Protein AF-F3G4H5-F1 (afdb_monomer)

pLDDT: mean 75.39, std 12.54, range [40.41, 91.88]

Radius of gyration: 31.58 Å; Cα contacts (8 Å, |Δi|>4): 95; chains: 1; bounding box: 86×54×67 Å

Solvent-accessible surface area (backbone atoms only — not comparable to full-atom values): 11291 Å² total; per-residue (Å²): 134,86,56,56,67,57,58,50,51,53,54,53,53,49,48,71,73,72,54,94,77,64,95,62,77,64,58,61,60,52,51,48,50,52,48,50,58,50,48,58,55,51,50,52,53,51,52,50,53,51,50,44,54,50,47,57,57,30,48,70,57,46,53,62,52,53,49,54,39,44,74,73,67,46,53,68,69,58,40,49,53,49,40,30,67,73,27,38,88,78,24,54,67,57,14,52,55,46,44,55,42,49,58,45,32,75,73,74,44,61,62,54,59,45,42,48,54,50,24,65,72,58,72,40,70,72,51,38,55,50,36,53,52,51,32,52,52,63,77,51,62,90,60,47,66,62,56,50,50,54,49,49,51,52,50,54,49,50,49,51,51,51,48,49,52,50,51,49,54,51,50,53,51,52,53,51,54,49,48,68,56,48,53,57,52,49,48,50,65,65,45,46,61,56,52,58,49,52,54,52,66,72,74,106

Mean predicted aligned error: 17.37 Å

Organism: NCBI:txid629263

Nearest PDB structures (foldseek):
  4tx5-assembly1_A  TM=2.492E-01  e=2.178E+00  Homo sapiens
  1few-assembly1_A  TM=2.555E-01  e=5.599E+00  Homo sapiens

Sequence (204 aa):
AGDPVGLMVIVILGQLLFFKGIQQPLIAPIFALGAGYLLPKRILATVARRRQKQVVVEISTFIPLLRILFESGMAVEQALRVLSNEGKDLLPVLSEEIRVVLMRVDSGLELGEELRKTAALLDVDELSDTCVILNQLIHQGGGALKSLLTLKQLIDDRRLTRLQEYISKLSAKMSVVMMVFLFPALLIVLAGPGFMAISRALGS

Foldseek 3Di:
DPPLVVQLVVQVVCCVPPPPDDPCPPPSSVVSVVCSVVVVVVVVVVVLVVLLVLQVVLLVVLVVQLVVCVVVVDQLLVSLVCCLVVVCVSRVSSSVLSVVLNVVVVVVDDSLVSQCVSCVVSVHPSSNVVSVVSSVSNVPPPVVVVVVVVVVVVVVVVVVVVVVVVVVVVVVVVVVVCCVVVVVVVCCVVCVVVVVVVVVVVVD

Secondary structure (DSSP, 8-state):
---HHHHHHHHHHHHHHH-TT-S-TTHHHHHHHHHHHHHHHHHHHHHHHHHHHHHHHHHHHHHHHHHHHHHTT--HHHHHHHHHHHGGGT-HHHHHHHHHHHHHHHTT--HHHHHHHHHHHHT-HHHHHHHHHHHHHHHHTTTHHHHHHHHHHHHHHHHHHHHHHHHHHHHHHHHHHHHHHHHHHHHHHHHHHHHHHHHHHH--

Structure (mmCIF, N/CA/C/O backbone):
data_AF-F3G4H5-F1
#
_entry.id   AF-F3G4H5-F1
#
loop_
_atom_site.group_PDB
_atom_site.id
_atom_site.type_symbol
_atom_site.label_atom_id
_atom_site.label_alt_id
_atom_site.label_comp_id
_atom_site.label_asym_id
_atom_site.label_entity_id
_atom_site.label_seq_id
_atom_site.pdbx_PDB_ins_code
_atom_site.Cartn_x
_atom_site.Cartn_y
_atom_site.Cartn_z
_atom_site.occupancy
_atom_site.B_iso_or_equiv
_atom_site.auth_seq_id
_atom_site.auth_comp_id
_atom_site.auth_asym_id
_atom_site.auth_atom_id
_atom_site.pdbx_PDB_model_num
ATOM 1 N N . ALA A 1 1 ? -18.648 -17.018 -19.497 1.00 40.41 1 ALA A N 1
ATOM 2 C CA . ALA A 1 1 ? -17.968 -18.320 -19.408 1.00 40.41 1 ALA A CA 1
ATOM 3 C C . ALA A 1 1 ? -17.852 -18.857 -20.825 1.00 40.41 1 ALA A C 1
ATOM 5 O O . ALA A 1 1 ? -18.855 -19.226 -21.414 1.00 40.41 1 ALA A O 1
ATOM 6 N N . GLY A 1 2 ? -16.681 -18.700 -21.445 1.00 47.88 2 GLY A N 1
ATOM 7 C CA .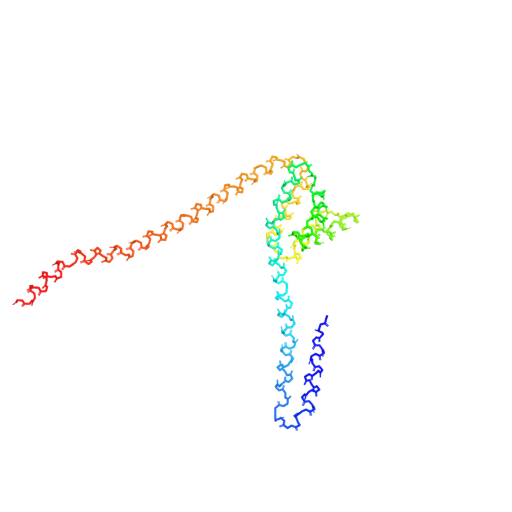 GLY A 1 2 ? -16.401 -19.298 -22.748 1.00 47.88 2 GLY A CA 1
ATOM 8 C C . GLY A 1 2 ? -15.832 -20.675 -22.477 1.00 47.88 2 GLY A C 1
ATOM 9 O O . GLY A 1 2 ? -14.635 -20.788 -22.219 1.00 47.88 2 GLY A O 1
ATOM 10 N N . ASP A 1 3 ? -16.702 -21.676 -22.412 1.00 52.22 3 ASP A N 1
ATOM 11 C CA . ASP A 1 3 ? -16.300 -23.014 -22.006 1.00 52.22 3 ASP A CA 1
ATOM 12 C C . ASP A 1 3 ? -15.325 -23.587 -23.047 1.00 52.22 3 ASP A C 1
ATOM 14 O O . ASP A 1 3 ? -15.665 -23.661 -24.233 1.00 52.22 3 ASP A O 1
ATOM 18 N N . PRO A 1 4 ? -14.110 -24.008 -22.646 1.00 55.84 4 PRO A N 1
ATOM 19 C CA . PRO A 1 4 ? -13.111 -24.575 -23.559 1.00 55.84 4 PRO A CA 1
ATOM 20 C C . PRO A 1 4 ? -13.626 -25.833 -24.280 1.00 55.84 4 PRO A C 1
ATOM 22 O O . PRO A 1 4 ? -13.157 -26.176 -25.365 1.00 55.84 4 PRO A O 1
ATOM 25 N N . VAL A 1 5 ? -14.662 -26.461 -23.720 1.00 57.88 5 VAL A N 1
ATOM 26 C CA . VAL A 1 5 ? -15.409 -27.576 -24.308 1.00 57.88 5 VAL A CA 1
ATOM 27 C C . VAL A 1 5 ? -16.157 -27.157 -25.585 1.00 57.88 5 VAL A C 1
ATOM 29 O O . VAL A 1 5 ? -16.225 -27.929 -26.537 1.00 57.88 5 VAL A O 1
ATOM 32 N N . GLY A 1 6 ? -16.661 -25.921 -25.671 1.00 58.69 6 GLY A N 1
ATOM 33 C CA . GLY A 1 6 ? -17.386 -25.430 -26.850 1.00 58.69 6 GLY A CA 1
ATOM 34 C C . GLY A 1 6 ? -16.481 -25.234 -28.070 1.00 58.69 6 GLY A C 1
ATOM 35 O O . GLY A 1 6 ? -16.837 -25.619 -29.183 1.00 58.69 6 GLY A O 1
ATOM 36 N N . LEU A 1 7 ? -15.268 -24.714 -27.856 1.00 60.88 7 LEU A N 1
ATOM 37 C CA . LEU A 1 7 ? -14.258 -24.594 -28.915 1.00 60.88 7 LEU A CA 1
ATOM 38 C C . LEU A 1 7 ? -13.764 -25.970 -29.386 1.00 60.88 7 LEU A C 1
ATOM 40 O O . LEU A 1 7 ? -13.551 -26.160 -30.582 1.00 60.88 7 LEU A O 1
ATOM 44 N N . MET A 1 8 ? -13.654 -26.943 -28.473 1.00 57.09 8 MET A N 1
ATOM 45 C CA . MET A 1 8 ? -13.354 -28.342 -28.804 1.00 57.09 8 MET A CA 1
ATOM 46 C C . MET A 1 8 ? -14.382 -28.937 -29.764 1.00 57.09 8 MET A C 1
ATOM 48 O O . MET A 1 8 ? -14.002 -29.512 -30.783 1.00 57.09 8 MET A O 1
ATOM 52 N N . VAL A 1 9 ? -15.674 -28.771 -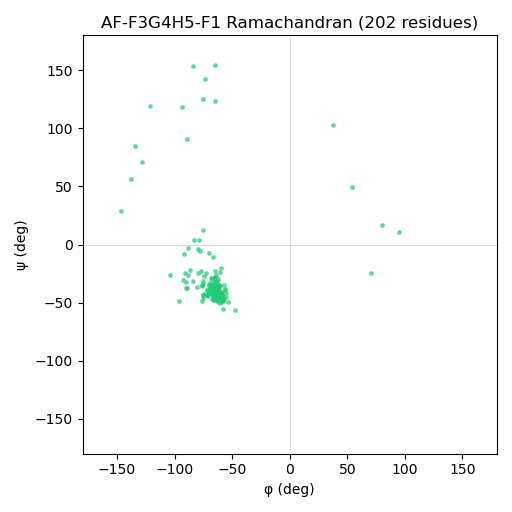29.470 1.00 61.12 9 VAL A N 1
ATOM 53 C CA . VAL A 1 9 ? -16.742 -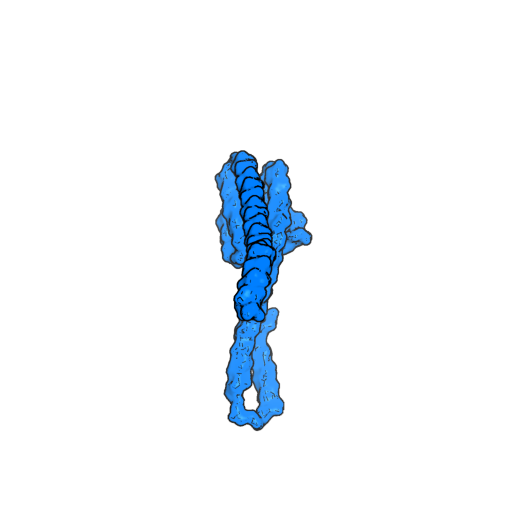29.330 -30.308 1.00 61.12 9 VAL A CA 1
ATOM 54 C C . VAL A 1 9 ? -16.728 -28.688 -31.693 1.00 61.12 9 VAL A C 1
ATOM 56 O O . VAL A 1 9 ? -16.797 -29.412 -32.677 1.00 61.12 9 VAL A O 1
ATOM 59 N N . ILE A 1 10 ? -16.544 -27.369 -31.800 1.00 65.62 10 ILE A N 1
ATOM 60 C CA . ILE A 1 10 ? -16.550 -26.656 -33.091 1.00 65.62 10 ILE A CA 1
ATOM 61 C C . ILE A 1 10 ? -15.361 -27.054 -33.979 1.00 65.62 10 ILE A C 1
ATOM 63 O O . ILE A 1 10 ? -15.539 -27.253 -35.181 1.00 65.62 10 ILE A O 1
ATOM 67 N N . VAL A 1 11 ? -14.160 -27.216 -33.412 1.00 63.97 11 VAL A N 1
ATOM 68 C CA . VAL A 1 11 ? -12.967 -27.622 -34.178 1.00 63.97 11 VAL A CA 1
ATOM 69 C C . VAL A 1 11 ? -13.073 -29.079 -34.635 1.00 63.97 11 VAL A C 1
ATOM 71 O O . VAL A 1 11 ? -12.768 -29.377 -35.788 1.00 63.97 11 VAL A O 1
ATOM 74 N N . ILE A 1 12 ? -13.568 -29.975 -33.775 1.00 63.94 12 ILE A N 1
ATOM 75 C CA . ILE A 1 12 ? -13.771 -31.392 -34.112 1.00 63.94 12 ILE A CA 1
ATOM 76 C C . ILE A 1 12 ? -14.869 -31.545 -35.176 1.00 63.94 12 ILE A C 1
ATOM 78 O O . ILE A 1 12 ? -14.665 -32.269 -36.152 1.00 63.94 12 ILE A O 1
ATOM 82 N N . LEU A 1 13 ? -15.996 -30.830 -35.043 1.00 61.47 13 LEU A N 1
ATOM 83 C CA . LEU A 1 13 ? -17.089 -30.849 -36.025 1.00 61.47 13 LEU A CA 1
ATOM 84 C C . LEU A 1 13 ? -16.641 -30.260 -37.370 1.00 61.47 13 LEU A C 1
ATOM 86 O O . LEU A 1 13 ? -16.960 -30.809 -38.422 1.00 61.47 13 LEU A O 1
ATOM 90 N N . GLY A 1 14 ? -15.863 -29.172 -37.339 1.00 62.81 14 GLY A N 1
ATOM 91 C CA . GLY A 1 14 ? -15.296 -28.545 -38.531 1.00 62.81 14 GLY A CA 1
ATOM 92 C C . GLY A 1 14 ? -14.319 -29.462 -39.266 1.00 62.81 14 GLY A C 1
ATOM 93 O O . GLY A 1 14 ? -14.384 -29.580 -40.487 1.00 62.81 14 GLY A O 1
ATOM 94 N N . GLN A 1 15 ? -13.462 -30.183 -38.539 1.00 58.34 15 GLN A N 1
ATOM 95 C CA . GLN A 1 15 ? -12.493 -31.103 -39.137 1.00 58.34 15 GLN A CA 1
ATOM 96 C C . GLN A 1 15 ? -13.166 -32.350 -39.746 1.00 58.34 15 GLN A C 1
ATOM 98 O O . GLN A 1 15 ? -12.744 -32.811 -40.807 1.00 58.34 15 GLN A O 1
ATOM 103 N N . LEU A 1 16 ? -14.248 -32.844 -39.129 1.00 59.19 16 LEU A N 1
ATOM 104 C CA . LEU A 1 16 ? -15.073 -33.951 -39.639 1.00 59.19 16 LEU A CA 1
ATOM 105 C C . LEU A 1 16 ? -15.896 -33.576 -40.883 1.00 59.19 16 LEU A C 1
ATOM 107 O O . LEU A 1 16 ? -16.099 -34.429 -41.747 1.00 59.19 16 LEU A O 1
ATOM 111 N N . LEU A 1 17 ? -16.357 -32.323 -40.983 1.00 60.47 17 LEU A N 1
ATOM 112 C CA . LEU A 1 17 ? -17.179 -31.848 -42.103 1.00 60.47 17 LEU A CA 1
ATOM 113 C C . LEU A 1 17 ? -16.358 -31.401 -43.324 1.00 60.47 17 LEU A C 1
ATOM 115 O O . LEU A 1 17 ? -16.841 -31.554 -44.443 1.00 60.47 17 LEU A O 1
ATOM 119 N N . PHE A 1 18 ? -15.140 -30.869 -43.142 1.00 56.19 18 PHE A N 1
ATOM 120 C CA . PHE A 1 18 ? -14.393 -30.223 -44.235 1.00 56.19 18 PHE A CA 1
ATOM 121 C C . PHE A 1 18 ? -13.238 -31.042 -44.843 1.00 56.19 18 PHE A C 1
ATOM 123 O O . PHE A 1 18 ? -12.913 -30.821 -46.007 1.00 56.19 18 PHE A O 1
ATOM 130 N N . PHE A 1 19 ? -12.608 -31.985 -44.126 1.00 54.41 19 PHE A N 1
ATOM 131 C CA . PHE A 1 19 ? -11.394 -32.660 -44.621 1.00 54.41 19 PHE A CA 1
ATOM 132 C C . PHE A 1 19 ? -11.420 -34.185 -44.433 1.00 54.41 19 PHE A C 1
ATOM 134 O O . PHE A 1 19 ? -10.826 -34.744 -43.514 1.00 54.41 19 PHE A O 1
ATOM 141 N N . LYS A 1 20 ? -12.035 -34.889 -45.388 1.00 53.09 20 LYS A N 1
ATOM 142 C CA . LYS A 1 20 ? -12.117 -36.363 -45.439 1.00 53.09 20 LYS A CA 1
ATOM 143 C C . LYS A 1 20 ? -10.809 -37.065 -45.886 1.00 53.09 20 LYS A C 1
ATOM 145 O O . LYS A 1 20 ? -10.844 -38.247 -46.205 1.00 53.09 20 LYS A O 1
ATOM 150 N N . GLY A 1 21 ? -9.670 -36.357 -45.945 1.00 52.56 21 GLY A N 1
ATOM 151 C CA . GLY A 1 21 ? -8.454 -36.811 -46.649 1.00 52.56 21 GLY A CA 1
ATOM 152 C C . GLY A 1 21 ? -7.100 -36.408 -46.045 1.00 52.56 21 GLY A C 1
ATOM 153 O O . GLY A 1 21 ? -6.135 -36.255 -46.786 1.00 52.56 21 GLY A O 1
ATOM 154 N N . ILE A 1 22 ? -6.994 -36.210 -44.727 1.00 53.59 22 ILE A N 1
ATOM 155 C CA . ILE A 1 22 ? -5.718 -35.856 -44.074 1.00 53.59 22 ILE A CA 1
ATOM 156 C C . ILE A 1 22 ? -5.011 -37.127 -43.573 1.00 53.59 22 ILE A C 1
ATOM 158 O O . ILE A 1 22 ? -5.529 -37.823 -42.705 1.00 53.59 22 ILE A O 1
ATOM 162 N N . GLN A 1 23 ? -3.806 -37.404 -44.086 1.00 53.81 23 GLN A N 1
ATOM 163 C CA . GLN A 1 23 ? -2.999 -38.598 -43.765 1.00 53.81 23 GLN A CA 1
ATOM 164 C C . GLN A 1 23 ? -2.408 -38.614 -42.336 1.00 53.81 23 GLN A C 1
ATOM 166 O O . GLN A 1 23 ? -1.857 -39.622 -41.906 1.00 53.81 23 GLN A O 1
ATOM 171 N N . GLN A 1 24 ? -2.542 -37.524 -41.572 1.00 55.75 24 GLN A N 1
ATOM 172 C CA . GLN A 1 24 ? -2.128 -37.437 -40.163 1.00 55.75 24 GLN A CA 1
ATOM 173 C C . GLN A 1 24 ? -3.275 -36.903 -39.283 1.00 55.75 24 GLN A C 1
ATOM 175 O O . GLN A 1 24 ? -3.216 -35.772 -38.794 1.00 55.75 24 GLN A O 1
ATOM 180 N N . PRO A 1 25 ? -4.336 -37.702 -39.060 1.00 58.91 25 PRO A N 1
ATOM 181 C CA . PRO A 1 25 ? -5.537 -37.273 -38.339 1.00 58.91 25 PRO A CA 1
ATOM 182 C C . PRO A 1 25 ? -5.296 -36.973 -36.848 1.00 58.91 25 PRO A C 1
ATOM 184 O O . PRO A 1 25 ? -6.169 -36.403 -36.200 1.00 58.91 25 PRO A O 1
ATOM 187 N N . LEU A 1 26 ? -4.122 -37.320 -36.301 1.00 57.91 26 LEU A N 1
ATOM 188 C CA . LEU A 1 26 ? -3.799 -37.156 -34.879 1.00 57.91 26 LEU A CA 1
ATOM 189 C C . LEU A 1 26 ? -3.188 -35.795 -34.495 1.00 57.91 26 LEU A C 1
ATOM 191 O O . LEU A 1 26 ? -3.337 -35.379 -33.350 1.00 57.91 26 LEU A O 1
ATOM 195 N N . ILE A 1 27 ? -2.504 -35.082 -35.397 1.00 57.47 27 ILE A N 1
ATOM 196 C CA . ILE A 1 27 ? -1.724 -33.885 -35.008 1.00 57.47 27 ILE A CA 1
ATOM 197 C C . ILE A 1 27 ? -2.630 -32.679 -34.725 1.00 57.47 27 ILE A C 1
ATOM 199 O O . ILE A 1 27 ? -2.448 -31.988 -33.724 1.00 57.47 27 ILE A O 1
ATOM 203 N N . ALA A 1 28 ? -3.640 -32.453 -35.565 1.00 60.34 28 ALA A N 1
ATOM 204 C CA . ALA A 1 28 ? -4.600 -31.361 -35.401 1.00 60.34 28 ALA A CA 1
ATOM 205 C C . ALA A 1 28 ? -5.394 -31.409 -34.071 1.00 60.34 28 ALA A C 1
ATOM 207 O O . ALA A 1 28 ? -5.427 -30.385 -33.384 1.00 60.34 28 ALA A O 1
ATOM 208 N N . PRO A 1 29 ? -5.966 -32.552 -33.628 1.00 60.38 29 PRO A N 1
ATOM 209 C CA . PRO A 1 29 ? -6.679 -32.612 -32.350 1.00 60.38 29 PRO A CA 1
ATOM 210 C C . PRO A 1 29 ? -5.756 -32.467 -31.131 1.00 60.38 29 PRO A C 1
ATOM 212 O O . PRO A 1 29 ? -6.163 -31.867 -30.140 1.00 60.38 29 PRO A O 1
ATOM 215 N N . ILE A 1 30 ? -4.502 -32.935 -31.195 1.00 61.91 30 ILE A N 1
ATOM 216 C CA . ILE A 1 30 ? -3.516 -32.756 -30.111 1.00 61.91 30 ILE A CA 1
ATOM 217 C C . ILE A 1 30 ? -3.105 -31.283 -29.981 1.00 61.91 30 ILE A C 1
ATOM 219 O O . ILE A 1 30 ? -3.019 -30.755 -28.871 1.00 61.91 30 ILE A O 1
ATOM 223 N N . PHE A 1 31 ? -2.899 -30.591 -31.103 1.00 58.50 31 PHE A N 1
ATOM 224 C CA . PHE A 1 31 ? -2.580 -29.163 -31.095 1.00 58.50 31 PHE A CA 1
ATOM 225 C C . PHE A 1 31 ? -3.774 -28.320 -30.622 1.00 58.50 31 PHE A C 1
ATOM 227 O O . PHE A 1 31 ? -3.596 -27.381 -29.846 1.00 58.50 31 PHE A O 1
ATOM 234 N N . ALA A 1 32 ? -4.997 -28.696 -31.009 1.00 61.38 32 ALA A N 1
ATOM 235 C CA . ALA A 1 32 ? -6.230 -28.079 -30.523 1.00 61.38 32 ALA A CA 1
ATOM 236 C C . ALA A 1 32 ? -6.467 -28.325 -29.020 1.00 61.38 32 ALA A C 1
ATOM 238 O O . ALA A 1 32 ? -6.901 -27.411 -28.325 1.00 61.38 32 ALA A O 1
ATOM 239 N N . LEU A 1 33 ? -6.126 -29.508 -28.495 1.00 59.59 33 LEU A N 1
ATOM 240 C CA . LEU A 1 33 ? -6.133 -29.828 -27.058 1.00 59.59 33 LEU A CA 1
ATOM 241 C C . LEU A 1 33 ? -5.132 -28.968 -26.277 1.00 59.59 33 LEU A C 1
ATOM 243 O O . LEU A 1 33 ? -5.482 -28.358 -25.265 1.00 59.59 33 LEU A O 1
ATOM 247 N N . GLY A 1 34 ? -3.891 -28.887 -26.767 1.00 61.97 34 GLY A N 1
ATOM 248 C CA . GLY A 1 34 ? -2.843 -28.069 -26.162 1.00 61.97 34 GLY A CA 1
ATOM 249 C C . GLY A 1 34 ? -3.224 -26.591 -26.154 1.00 61.97 34 GLY A C 1
ATOM 250 O O . GLY A 1 34 ? -3.206 -25.952 -25.101 1.00 61.97 34 GLY A O 1
ATOM 251 N N . ALA A 1 35 ? -3.646 -26.059 -27.303 1.00 58.62 35 ALA A N 1
ATOM 252 C CA . ALA A 1 35 ? -4.088 -24.676 -27.425 1.00 58.62 35 ALA A CA 1
ATOM 253 C C . ALA A 1 35 ? -5.341 -24.408 -26.580 1.00 58.62 35 ALA A C 1
ATOM 255 O O . ALA A 1 35 ? -5.345 -23.448 -25.821 1.00 58.62 35 ALA A O 1
ATOM 256 N N . GLY A 1 36 ? -6.358 -25.272 -26.625 1.00 62.28 36 GLY A N 1
ATOM 257 C CA . GLY A 1 36 ? -7.619 -25.122 -25.893 1.00 62.28 36 GLY A CA 1
ATOM 258 C C . GLY A 1 36 ? -7.481 -25.155 -24.370 1.00 62.28 36 GLY A C 1
ATOM 259 O O . GLY A 1 36 ? -8.280 -24.526 -23.683 1.00 62.28 36 GLY A O 1
ATOM 260 N N . TYR A 1 37 ? -6.450 -25.813 -23.830 1.00 62.44 37 TYR A N 1
ATOM 261 C CA . TYR A 1 37 ? -6.152 -25.809 -22.392 1.00 62.44 37 TYR A CA 1
ATOM 262 C C . TYR A 1 37 ? -5.202 -24.669 -21.979 1.00 62.44 37 TYR A C 1
ATOM 264 O O . TYR A 1 37 ? -5.376 -24.043 -20.929 1.00 62.44 37 TYR A O 1
ATOM 272 N N . LEU A 1 38 ? -4.206 -24.343 -22.812 1.00 61.72 38 LEU A N 1
ATOM 273 C CA . LEU A 1 38 ? -3.233 -23.282 -22.523 1.00 61.72 38 LEU A CA 1
ATOM 274 C C . LEU A 1 38 ? -3.802 -21.871 -22.726 1.00 61.72 38 LEU A C 1
ATOM 276 O O . LEU A 1 38 ? -3.458 -20.976 -21.947 1.00 61.72 38 LEU A O 1
ATOM 280 N N . LEU A 1 39 ? -4.671 -21.656 -23.723 1.00 65.19 39 LEU A N 1
ATOM 281 C CA . LEU A 1 39 ? -5.296 -20.355 -23.992 1.00 65.19 39 LEU A CA 1
ATOM 282 C C . LEU A 1 39 ? -6.082 -19.817 -22.791 1.00 65.19 39 LEU A C 1
ATOM 284 O O . LEU A 1 39 ? -5.768 -18.712 -22.349 1.00 65.19 39 LEU A O 1
ATOM 288 N N . PRO A 1 40 ? -7.063 -20.546 -22.218 1.00 68.81 40 PRO A N 1
ATOM 289 C CA . PRO A 1 40 ? -7.864 -20.017 -21.121 1.00 68.81 40 PRO A CA 1
ATOM 290 C C . PRO A 1 40 ? -7.003 -19.762 -19.888 1.00 68.81 40 PRO A C 1
ATOM 292 O O . PRO A 1 40 ? -7.171 -18.731 -19.245 1.00 68.81 40 PRO A O 1
ATOM 295 N N . LYS A 1 41 ? -6.005 -20.615 -19.613 1.00 69.69 41 LYS A N 1
ATOM 296 C CA . LYS A 1 41 ? -5.058 -20.406 -18.509 1.00 69.69 41 LYS A CA 1
ATOM 297 C C . LYS A 1 41 ? -4.240 -19.122 -18.687 1.00 69.69 41 LYS A C 1
ATOM 299 O O . LYS A 1 41 ? -4.066 -18.363 -17.735 1.00 69.69 41 LYS A O 1
ATOM 304 N N . ARG A 1 42 ? -3.759 -18.847 -19.905 1.00 67.94 42 ARG A N 1
ATOM 305 C CA . ARG A 1 42 ? -3.032 -17.609 -20.239 1.00 67.94 42 ARG A CA 1
ATOM 306 C C . ARG A 1 42 ? -3.945 -16.386 -20.173 1.00 67.94 42 ARG A C 1
ATOM 308 O O . ARG A 1 42 ? -3.531 -15.369 -19.623 1.00 67.94 42 ARG A O 1
ATOM 315 N N . ILE A 1 43 ? -5.178 -16.478 -20.670 1.00 73.00 43 ILE A N 1
ATOM 316 C CA . ILE A 1 43 ? -6.159 -15.385 -20.615 1.00 73.00 43 ILE A CA 1
ATOM 317 C C . ILE A 1 43 ? -6.502 -15.058 -19.158 1.00 73.00 43 ILE A C 1
ATOM 319 O O . ILE A 1 43 ? -6.390 -13.896 -18.774 1.00 73.00 43 ILE A O 1
ATOM 323 N N . LEU A 1 44 ? -6.805 -16.063 -18.326 1.00 74.88 44 LEU A N 1
ATOM 324 C CA . LEU A 1 44 ? -7.056 -15.877 -16.891 1.00 74.88 44 LEU A CA 1
ATOM 325 C C . LEU A 1 44 ? -5.867 -15.215 -16.195 1.00 74.88 44 LEU A C 1
ATOM 327 O O . LEU A 1 44 ? -6.049 -14.233 -15.484 1.00 74.88 44 LEU A O 1
ATOM 331 N N . ALA A 1 45 ? -4.645 -15.692 -16.450 1.00 73.62 45 ALA A N 1
ATOM 332 C CA . ALA A 1 45 ? -3.437 -15.100 -15.877 1.00 73.62 45 ALA A CA 1
ATOM 333 C C . ALA A 1 45 ? -3.231 -13.643 -16.326 1.00 73.62 45 ALA A C 1
ATOM 335 O O . ALA A 1 45 ? -2.770 -12.806 -15.554 1.00 73.62 45 ALA A O 1
ATOM 336 N N . THR A 1 46 ? -3.593 -13.315 -17.567 1.00 73.06 46 THR A N 1
ATOM 337 C CA . THR A 1 46 ? -3.484 -11.947 -18.089 1.00 73.06 46 THR A CA 1
ATOM 338 C C . THR A 1 46 ? -4.537 -11.031 -17.465 1.00 73.06 46 THR A C 1
ATOM 340 O O . THR A 1 46 ? -4.224 -9.893 -17.123 1.00 73.06 46 THR A O 1
ATOM 343 N N . VAL A 1 47 ? -5.765 -11.519 -17.271 1.00 77.38 47 VAL A N 1
ATOM 344 C CA . VAL A 1 47 ? -6.842 -10.792 -16.579 1.00 77.38 47 VAL A CA 1
ATOM 345 C C . VAL A 1 47 ? -6.497 -10.582 -15.103 1.00 77.38 47 VAL A C 1
ATOM 347 O O . VAL A 1 47 ? -6.613 -9.460 -14.618 1.00 77.38 47 VAL A O 1
ATOM 350 N N . ALA A 1 48 ? -5.986 -11.608 -14.417 1.00 78.06 48 ALA A N 1
ATOM 351 C CA . ALA A 1 48 ? -5.516 -11.503 -13.036 1.00 78.06 48 ALA A CA 1
ATOM 352 C C . ALA A 1 48 ? -4.408 -10.447 -12.901 1.00 78.06 48 ALA A C 1
ATOM 354 O O . ALA A 1 48 ? -4.527 -9.533 -12.091 1.00 78.06 48 ALA A O 1
ATOM 355 N N . ARG A 1 49 ? -3.399 -10.477 -13.783 1.00 78.06 49 ARG A N 1
ATOM 356 C CA . ARG A 1 49 ? -2.338 -9.455 -13.818 1.00 78.06 49 ARG A CA 1
ATOM 357 C C . ARG A 1 49 ? -2.865 -8.050 -14.096 1.00 78.06 49 ARG A C 1
ATOM 359 O O . ARG A 1 49 ? -2.317 -7.084 -13.576 1.00 78.06 49 ARG A O 1
ATOM 366 N N . ARG A 1 50 ? -3.896 -7.902 -14.937 1.00 82.56 50 ARG A N 1
ATOM 367 C CA . ARG A 1 50 ? -4.538 -6.596 -15.172 1.00 82.56 50 ARG A CA 1
ATOM 368 C C . ARG A 1 50 ? -5.218 -6.085 -13.905 1.00 82.56 50 ARG A C 1
ATOM 370 O O . ARG A 1 50 ? -5.025 -4.921 -13.571 1.00 82.56 50 ARG A O 1
ATOM 377 N N . ARG A 1 51 ? -5.935 -6.954 -13.187 1.00 82.06 51 ARG A N 1
ATOM 378 C CA . ARG A 1 51 ? -6.594 -6.607 -11.922 1.00 82.06 51 ARG A CA 1
ATOM 379 C C . ARG A 1 51 ? -5.580 -6.254 -10.831 1.00 82.06 51 ARG A C 1
ATOM 381 O O . ARG A 1 51 ? -5.728 -5.220 -10.200 1.00 82.06 51 ARG A O 1
ATOM 388 N N . GLN A 1 52 ? -4.499 -7.023 -10.687 1.00 83.12 52 GLN A N 1
ATOM 389 C CA . GLN A 1 52 ? -3.398 -6.700 -9.765 1.00 83.12 52 GLN A CA 1
ATOM 390 C C . GLN A 1 52 ? -2.779 -5.330 -10.067 1.00 83.12 52 GLN A C 1
ATOM 392 O O . GLN A 1 52 ? -2.589 -4.520 -9.167 1.00 83.12 52 GLN A O 1
ATOM 397 N N . LYS A 1 53 ? -2.529 -5.018 -11.346 1.00 83.81 53 LYS A N 1
ATOM 398 C CA . LYS A 1 53 ? -2.024 -3.693 -11.739 1.00 83.81 53 LYS A CA 1
ATOM 399 C C . LYS A 1 53 ? -2.990 -2.561 -11.395 1.00 83.81 53 LYS A C 1
ATOM 401 O O . LYS A 1 53 ? -2.531 -1.501 -10.986 1.00 83.81 53 LYS A O 1
ATOM 406 N N . GLN A 1 54 ? -4.296 -2.769 -11.565 1.00 85.19 54 GLN A N 1
ATOM 407 C CA . GLN A 1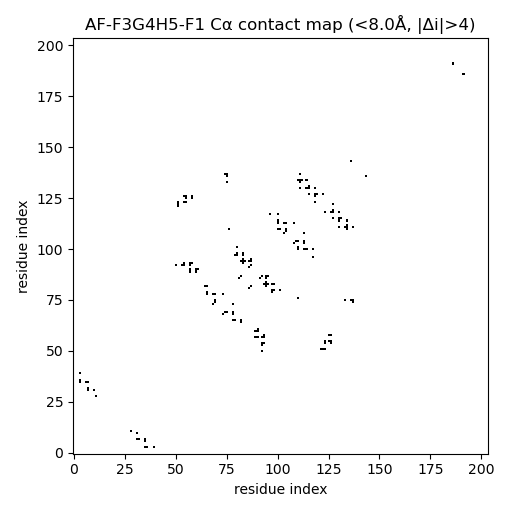 54 ? -5.301 -1.784 -11.152 1.00 85.19 54 GLN A CA 1
ATOM 408 C C . GLN A 1 54 ? -5.259 -1.564 -9.640 1.00 85.19 54 GLN A C 1
ATOM 410 O O . GLN A 1 54 ? -5.197 -0.421 -9.208 1.00 85.19 54 GLN A O 1
ATOM 415 N N . VAL A 1 55 ? -5.165 -2.638 -8.854 1.00 85.38 55 VAL A N 1
ATOM 416 C CA . VAL A 1 55 ? -5.061 -2.566 -7.390 1.00 85.38 55 VAL A CA 1
ATOM 417 C C . VAL A 1 55 ? -3.841 -1.760 -6.943 1.00 85.38 55 VAL A C 1
ATOM 419 O O . VAL A 1 55 ? -3.980 -0.913 -6.070 1.00 85.38 55 VAL A O 1
ATOM 422 N N . VAL A 1 56 ? -2.670 -1.950 -7.562 1.00 84.50 56 VAL A N 1
ATOM 423 C CA . VAL A 1 56 ? -1.451 -1.171 -7.248 1.00 84.50 56 VAL A CA 1
ATOM 424 C C . VAL A 1 56 ? -1.652 0.330 -7.498 1.00 84.50 56 VAL A C 1
ATOM 426 O O . VAL A 1 56 ? -1.231 1.171 -6.698 1.00 84.50 56 VAL A O 1
ATOM 429 N N . VAL A 1 57 ? -2.314 0.682 -8.604 1.00 86.88 57 VAL A N 1
ATOM 430 C CA . VAL A 1 57 ? -2.624 2.081 -8.937 1.00 86.88 57 VAL A CA 1
ATOM 431 C C . VAL A 1 57 ? -3.627 2.660 -7.941 1.00 86.88 57 VAL A C 1
ATOM 433 O O . VAL A 1 57 ? -3.404 3.745 -7.409 1.00 86.88 57 VAL A O 1
ATOM 436 N N . GLU A 1 58 ? -4.696 1.925 -7.644 1.00 88.00 58 GLU A N 1
ATOM 437 C CA . GLU A 1 58 ? -5.720 2.337 -6.686 1.00 88.00 58 GLU A CA 1
ATOM 438 C C . GLU A 1 58 ? -5.135 2.503 -5.275 1.00 88.00 58 GLU A C 1
ATOM 440 O O . GLU A 1 58 ? -5.419 3.491 -4.603 1.00 88.00 58 GLU A O 1
ATOM 445 N N . ILE A 1 59 ? -4.220 1.629 -4.849 1.00 86.81 59 ILE A N 1
ATOM 446 C CA . ILE A 1 59 ? -3.541 1.725 -3.547 1.00 86.81 59 ILE A CA 1
ATOM 447 C C . ILE A 1 59 ? -2.828 3.058 -3.352 1.00 86.81 59 ILE A C 1
ATOM 449 O O . ILE A 1 59 ? -2.866 3.638 -2.264 1.00 86.81 59 ILE A O 1
ATOM 453 N N . SER A 1 60 ? -2.215 3.571 -4.420 1.00 84.31 60 SER A N 1
ATOM 454 C CA . SER A 1 60 ? -1.483 4.836 -4.380 1.00 84.31 60 SER A CA 1
ATOM 455 C C . SER A 1 60 ? -2.412 6.023 -4.101 1.00 84.31 60 SER A C 1
ATOM 457 O O . SER A 1 60 ? -1.984 7.002 -3.492 1.00 84.31 60 SER A O 1
ATOM 459 N N . THR A 1 61 ? -3.686 5.915 -4.485 1.00 87.00 61 THR A N 1
ATOM 460 C CA . THR A 1 61 ? -4.741 6.902 -4.209 1.00 87.00 61 THR A CA 1
ATOM 461 C C . THR A 1 61 ? -5.472 6.617 -2.891 1.00 87.00 61 THR A C 1
ATOM 463 O O . THR A 1 61 ? -5.859 7.545 -2.183 1.00 87.00 61 THR A O 1
ATOM 466 N N . PHE A 1 62 ? -5.610 5.348 -2.507 1.00 87.06 62 PHE A N 1
ATOM 467 C CA . PHE A 1 62 ? -6.246 4.915 -1.263 1.00 87.06 62 PHE A CA 1
ATOM 468 C C . PHE A 1 62 ? -5.505 5.412 -0.016 1.00 87.06 62 PHE A C 1
ATOM 470 O O . PHE A 1 62 ? -6.136 5.931 0.904 1.00 87.06 62 PHE A O 1
ATOM 477 N N . ILE A 1 63 ? -4.172 5.307 0.012 1.00 85.12 63 ILE A N 1
ATOM 478 C CA . ILE A 1 63 ? -3.361 5.675 1.185 1.00 85.12 63 ILE A CA 1
ATOM 479 C C . ILE A 1 63 ? -3.540 7.159 1.580 1.00 85.12 63 ILE A C 1
ATOM 481 O O . ILE A 1 63 ? -3.790 7.427 2.758 1.00 85.12 63 ILE A O 1
ATOM 485 N N . PRO A 1 64 ? -3.448 8.142 0.658 1.00 84.62 64 PRO A N 1
ATOM 486 C CA . PRO A 1 64 ? -3.720 9.543 0.978 1.00 84.62 64 PRO A CA 1
ATOM 487 C C . PRO A 1 64 ? -5.133 9.798 1.506 1.00 84.62 64 PRO A C 1
ATOM 489 O O . PRO A 1 64 ? -5.289 10.570 2.450 1.00 84.62 64 PRO A O 1
ATOM 492 N N . LEU A 1 65 ? -6.150 9.150 0.931 1.00 87.25 65 LEU A N 1
ATOM 493 C CA . LEU A 1 65 ? -7.528 9.315 1.391 1.00 87.25 65 LEU A CA 1
ATOM 494 C C . LEU A 1 65 ? -7.691 8.758 2.806 1.00 87.25 65 LEU A C 1
ATOM 496 O O . LEU A 1 65 ? -8.161 9.464 3.693 1.00 87.25 65 LEU A O 1
ATOM 500 N N . LEU A 1 66 ? -7.200 7.543 3.054 1.00 85.69 66 LEU A N 1
ATOM 501 C CA . LEU A 1 66 ? -7.194 6.930 4.381 1.00 85.69 66 LEU A CA 1
ATOM 502 C C . LEU A 1 66 ? -6.470 7.807 5.416 1.00 85.69 66 LEU A C 1
ATOM 504 O O . LEU A 1 66 ? -6.941 7.958 6.541 1.00 85.69 66 LEU A O 1
ATOM 508 N N . ARG A 1 67 ? -5.361 8.446 5.026 1.00 81.06 67 ARG A N 1
ATOM 509 C CA . ARG A 1 67 ? -4.632 9.399 5.872 1.00 81.06 67 ARG A CA 1
ATOM 510 C C . ARG A 1 67 ? -5.493 10.603 6.263 1.00 81.06 67 ARG A C 1
ATOM 512 O O . ARG A 1 67 ? -5.489 10.957 7.436 1.00 81.06 67 ARG A O 1
ATOM 519 N N . ILE A 1 68 ? -6.217 11.214 5.323 1.00 81.81 68 ILE A N 1
ATOM 520 C CA . ILE A 1 68 ? -7.104 12.360 5.604 1.00 81.81 68 ILE A CA 1
ATOM 521 C C . ILE A 1 68 ? -8.199 11.954 6.601 1.00 81.81 68 ILE A C 1
ATOM 523 O O . ILE A 1 68 ? -8.468 12.677 7.558 1.00 81.81 68 ILE A O 1
ATOM 527 N N . LEU A 1 69 ? -8.776 10.763 6.425 1.00 82.88 69 LEU A N 1
ATOM 528 C CA . LEU A 1 69 ? -9.795 10.221 7.327 1.00 82.88 69 LEU A CA 1
ATOM 529 C C . LEU A 1 69 ? -9.242 9.927 8.737 1.00 82.88 69 LEU A C 1
ATOM 531 O O . LEU A 1 69 ? -9.939 10.089 9.737 1.00 82.88 69 LEU A O 1
ATOM 535 N N . PHE A 1 70 ? -7.976 9.531 8.854 1.00 77.00 70 PHE A N 1
ATOM 536 C CA . PHE A 1 70 ? -7.333 9.371 10.163 1.00 77.00 70 PHE A CA 1
ATOM 537 C C . PHE A 1 70 ? -6.958 10.704 10.809 1.00 77.00 70 PHE A C 1
ATOM 539 O O . PHE A 1 70 ? -7.053 10.826 12.029 1.00 77.00 70 PHE A O 1
ATOM 546 N N . GLU A 1 71 ? -6.582 11.720 10.028 1.00 75.50 71 GLU A N 1
ATOM 547 C CA . GLU A 1 71 ? -6.342 13.077 10.541 1.00 75.50 71 GLU A CA 1
ATOM 548 C C . GLU A 1 71 ? -7.608 13.700 11.143 1.00 75.50 71 GLU A C 1
ATOM 550 O O . GLU A 1 71 ? -7.510 14.458 12.106 1.00 75.50 71 GLU A O 1
ATOM 555 N N . SER A 1 72 ? -8.796 13.326 10.657 1.00 75.25 72 SER A N 1
ATOM 556 C CA . SER A 1 72 ? -10.072 13.717 11.268 1.00 75.25 72 SER A CA 1
ATOM 557 C C . SER A 1 72 ? -10.446 12.900 12.514 1.00 75.25 72 SER A C 1
ATOM 559 O O . SER A 1 72 ? -11.535 13.077 13.054 1.00 75.25 72 SER A O 1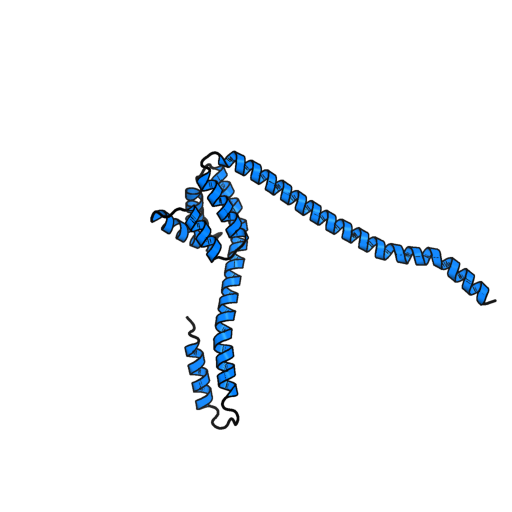
ATOM 561 N N . GLY A 1 73 ? -9.576 11.994 12.973 1.00 71.94 73 GLY A N 1
ATOM 562 C CA . GLY A 1 73 ? -9.781 11.195 14.182 1.00 71.94 73 GLY A CA 1
ATOM 563 C C . GLY A 1 73 ? -10.694 9.979 14.005 1.00 71.94 73 GLY A C 1
ATOM 564 O O . GLY A 1 73 ? -11.167 9.437 15.003 1.00 71.94 73 GLY A O 1
ATOM 565 N N . MET A 1 74 ? -10.962 9.531 12.771 1.00 75.88 74 MET A N 1
ATOM 566 C CA . MET A 1 74 ? -11.782 8.335 12.559 1.00 75.88 74 MET A CA 1
ATOM 567 C C . MET A 1 74 ? -11.026 7.051 12.901 1.00 75.88 74 MET A C 1
ATOM 569 O O . MET A 1 74 ? -9.840 6.900 12.605 1.00 75.88 74 MET A O 1
ATOM 573 N N . ALA A 1 75 ? -11.749 6.095 13.487 1.00 76.62 75 ALA A N 1
ATOM 574 C CA . ALA A 1 75 ? -11.258 4.737 13.676 1.00 76.62 75 ALA A CA 1
ATOM 575 C C . ALA A 1 75 ? -11.045 4.034 12.324 1.00 76.62 75 ALA A C 1
ATOM 577 O O . ALA A 1 75 ? -11.709 4.347 11.335 1.00 76.62 75 ALA A O 1
ATOM 578 N N . VAL A 1 76 ? -10.149 3.042 12.300 1.00 82.12 76 VAL A N 1
ATOM 579 C CA . VAL A 1 76 ? -9.770 2.300 11.085 1.00 82.12 76 VAL A CA 1
ATOM 580 C C . VAL A 1 76 ? -10.982 1.728 10.356 1.00 82.12 76 VAL A C 1
ATOM 582 O O . VAL A 1 76 ? -11.148 1.949 9.160 1.00 82.12 76 VAL A O 1
ATOM 585 N N . GLU A 1 77 ? -11.860 1.046 11.086 1.00 83.44 77 GLU A N 1
ATOM 586 C CA . GLU A 1 77 ? -13.066 0.452 10.515 1.00 83.44 77 GLU A CA 1
ATOM 587 C C . GLU A 1 77 ? -14.003 1.509 9.914 1.00 83.44 77 GLU A C 1
ATOM 589 O O . GLU A 1 77 ? -14.497 1.341 8.800 1.00 83.44 77 GLU A O 1
ATOM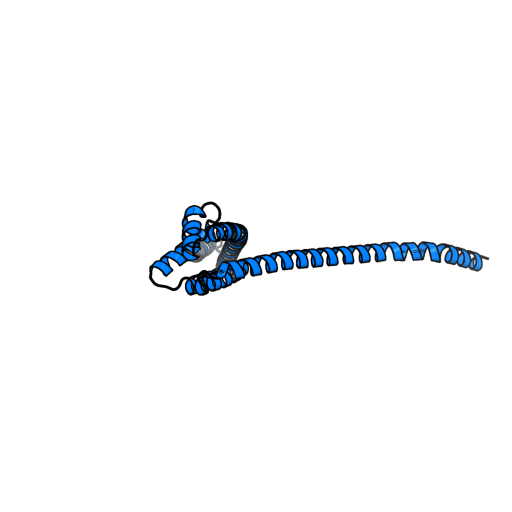 594 N N . GLN A 1 78 ? -14.188 2.639 10.604 1.00 82.56 78 GLN A N 1
ATOM 595 C CA . GLN A 1 78 ? -15.035 3.732 10.128 1.00 82.56 78 GLN A CA 1
ATOM 596 C C . GLN A 1 78 ? -14.473 4.365 8.851 1.00 82.56 78 GLN A C 1
ATOM 598 O O . GLN A 1 78 ? -15.216 4.609 7.901 1.00 82.56 78 GLN A O 1
ATOM 603 N N . ALA A 1 79 ? -13.159 4.588 8.791 1.00 86.38 79 ALA A N 1
ATOM 604 C CA . ALA A 1 79 ? -12.510 5.123 7.599 1.00 86.38 79 ALA A CA 1
ATOM 605 C C . ALA A 1 79 ? -12.628 4.160 6.405 1.00 86.38 79 ALA A C 1
ATOM 607 O O . ALA A 1 79 ? -12.905 4.594 5.288 1.00 86.38 79 ALA A O 1
ATOM 608 N N . LEU A 1 80 ? -12.485 2.850 6.637 1.00 88.94 80 LEU A N 1
ATOM 609 C CA . LEU A 1 80 ? -12.700 1.832 5.605 1.00 88.94 80 LEU A CA 1
ATOM 610 C C . LEU A 1 80 ? -14.152 1.815 5.113 1.00 88.94 80 LEU A C 1
ATOM 612 O O . LEU A 1 80 ? -14.373 1.708 3.907 1.00 88.94 80 LEU A O 1
ATOM 616 N N . ARG A 1 81 ? -15.143 1.987 6.000 1.00 89.69 81 ARG A N 1
ATOM 617 C CA . ARG A 1 81 ? -16.560 2.115 5.610 1.00 89.69 81 ARG A CA 1
ATOM 618 C C . ARG A 1 81 ? -16.791 3.330 4.716 1.00 89.69 81 ARG A C 1
ATOM 620 O O . ARG A 1 81 ? -17.428 3.187 3.672 1.00 89.69 81 ARG A O 1
ATOM 627 N N . VAL A 1 82 ? -16.228 4.486 5.064 1.00 89.19 82 VAL A N 1
ATOM 628 C CA . VAL A 1 82 ? -16.304 5.702 4.234 1.00 89.19 82 VAL A CA 1
ATOM 629 C C . VAL A 1 82 ? -15.672 5.459 2.859 1.00 89.19 82 VAL A C 1
ATOM 631 O O . VAL A 1 82 ? -16.331 5.663 1.843 1.00 89.19 82 VAL A O 1
ATOM 634 N N . LEU A 1 83 ? -14.456 4.907 2.797 1.00 89.38 83 LEU A N 1
ATOM 635 C CA . LEU A 1 83 ? -13.772 4.615 1.525 1.00 89.38 83 LEU A CA 1
ATOM 636 C C . LEU A 1 83 ? -14.481 3.547 0.684 1.00 89.38 83 LEU A C 1
ATOM 638 O O . LEU A 1 83 ? -14.452 3.607 -0.544 1.00 89.38 83 LEU A O 1
ATOM 642 N N . SER A 1 84 ? -15.156 2.584 1.312 1.00 91.38 84 SER A N 1
ATOM 643 C CA . SER A 1 84 ? -15.948 1.580 0.591 1.00 91.38 84 SER A CA 1
ATOM 644 C C . SER A 1 84 ? -17.183 2.178 -0.093 1.00 91.38 84 SER A C 1
ATOM 646 O O . SER A 1 84 ? -17.625 1.669 -1.122 1.00 91.38 84 SER A O 1
ATOM 648 N N . ASN A 1 85 ? -17.733 3.265 0.459 1.00 87.44 85 ASN A N 1
ATOM 649 C CA . ASN A 1 85 ? -18.956 3.896 -0.029 1.00 87.44 85 ASN A CA 1
ATOM 650 C C . ASN A 1 85 ? -18.675 5.069 -0.966 1.00 87.44 85 ASN A C 1
ATOM 652 O O . ASN A 1 85 ? -19.251 5.114 -2.051 1.00 87.44 85 ASN A O 1
ATOM 656 N N . GLU A 1 86 ? -17.784 5.973 -0.563 1.00 87.31 86 GLU A N 1
ATOM 657 C CA . GLU A 1 86 ? -17.45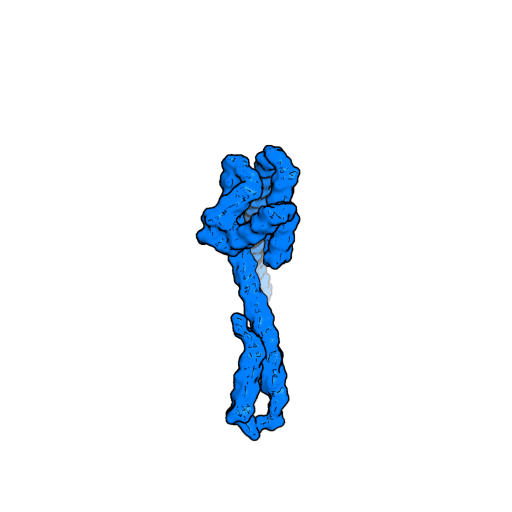1 7.208 -1.283 1.00 87.31 86 GLU A CA 1
ATOM 658 C C . GLU A 1 86 ? -16.281 7.021 -2.256 1.00 87.31 86 GLU A C 1
ATOM 660 O O . GLU A 1 86 ? -16.172 7.731 -3.249 1.00 87.31 86 GLU A O 1
ATOM 665 N N . GLY A 1 87 ? -15.414 6.032 -2.018 1.00 82.31 87 GLY A N 1
ATOM 666 C CA . GLY A 1 87 ? -14.240 5.775 -2.851 1.00 82.31 87 GLY A CA 1
ATOM 667 C C . GLY A 1 87 ? -14.522 5.022 -4.152 1.00 82.31 87 GLY A C 1
ATOM 668 O O . GLY A 1 87 ? -13.595 4.860 -4.936 1.00 82.31 87 GLY A O 1
ATOM 669 N N . LYS A 1 88 ? -15.763 4.585 -4.416 1.00 85.88 88 LYS A N 1
ATOM 670 C CA . LYS A 1 88 ? -16.101 3.696 -5.550 1.00 85.88 88 LYS A CA 1
ATOM 671 C C . LYS A 1 88 ? -15.704 4.253 -6.916 1.00 85.88 88 LYS A C 1
ATOM 673 O O . LYS A 1 88 ? -15.306 3.483 -7.784 1.00 85.88 88 LYS A O 1
ATOM 678 N N . ASP A 1 89 ? -15.788 5.570 -7.092 1.00 83.81 89 ASP A N 1
ATOM 679 C CA . ASP A 1 89 ? -15.442 6.224 -8.358 1.00 83.81 89 ASP A CA 1
ATOM 680 C C . ASP A 1 89 ? -13.922 6.302 -8.577 1.00 83.81 89 ASP A C 1
ATOM 682 O O . ASP A 1 89 ? -13.446 6.243 -9.709 1.00 83.81 89 ASP A O 1
ATOM 686 N N . LEU A 1 90 ? -13.152 6.420 -7.490 1.00 83.62 90 LEU A N 1
ATOM 687 C CA . LEU A 1 90 ? -11.692 6.564 -7.522 1.00 83.62 90 LEU A CA 1
ATOM 688 C C . LEU A 1 90 ? -10.965 5.216 -7.418 1.00 83.62 90 LEU A C 1
ATOM 690 O O . LEU A 1 90 ? -9.857 5.069 -7.930 1.00 83.62 90 LEU A O 1
ATOM 694 N N . LEU A 1 91 ? -11.574 4.260 -6.716 1.00 89.00 91 LEU A N 1
ATOM 695 C CA . LEU A 1 91 ? -10.992 3.003 -6.251 1.00 89.00 91 LEU A CA 1
ATOM 696 C C . LEU A 1 91 ? -11.985 1.839 -6.442 1.00 89.00 91 LEU A C 1
ATOM 698 O O . LEU A 1 91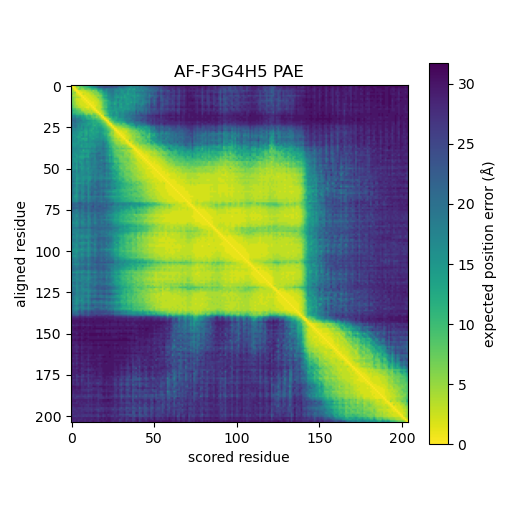 ? -12.354 1.177 -5.469 1.00 89.00 91 LEU A O 1
ATOM 702 N N . PRO A 1 92 ? -12.486 1.587 -7.663 1.00 87.25 92 PRO A N 1
ATOM 703 C CA . PRO A 1 92 ? -13.577 0.640 -7.875 1.00 87.25 92 PRO A CA 1
ATOM 704 C C . PRO A 1 92 ? -13.230 -0.790 -7.445 1.00 87.25 92 PRO A C 1
ATOM 706 O O . PRO A 1 92 ? -14.101 -1.499 -6.940 1.00 87.25 92 PRO A O 1
ATOM 709 N N . VAL A 1 93 ? -11.977 -1.230 -7.618 1.00 87.75 93 VAL A N 1
ATOM 710 C CA . VAL A 1 93 ? -11.564 -2.580 -7.221 1.00 87.75 93 VAL A CA 1
ATOM 711 C C . VAL A 1 93 ? -11.395 -2.656 -5.706 1.00 87.75 93 VAL A C 1
ATOM 713 O O . VAL A 1 93 ? -11.959 -3.552 -5.082 1.00 87.75 93 VAL A O 1
ATOM 716 N N . LEU A 1 94 ? -10.676 -1.715 -5.092 1.00 87.56 94 LEU A N 1
ATOM 717 C CA . LEU A 1 94 ? -10.456 -1.722 -3.643 1.00 87.56 94 LEU A CA 1
ATOM 718 C C . LEU A 1 94 ? -11.741 -1.495 -2.849 1.00 87.56 94 LEU A C 1
ATOM 720 O O . LEU A 1 94 ? -11.935 -2.161 -1.838 1.00 87.56 94 LEU A O 1
ATOM 724 N N . SER A 1 95 ? -12.635 -0.605 -3.284 1.00 90.06 95 SER A N 1
ATOM 725 C CA . SER A 1 95 ? -13.903 -0.359 -2.589 1.00 90.06 95 SER A CA 1
ATOM 726 C C . SER A 1 95 ? -14.789 -1.607 -2.553 1.00 90.06 95 SER A C 1
ATOM 728 O O . SER A 1 95 ? -15.434 -1.858 -1.536 1.00 90.06 95 SER A O 1
ATOM 730 N N . GLU A 1 96 ? -14.795 -2.416 -3.616 1.00 90.06 96 GLU A N 1
ATOM 731 C CA . GLU A 1 96 ? -15.499 -3.704 -3.642 1.00 90.06 96 GLU A CA 1
ATOM 732 C C . GLU A 1 96 ? -14.873 -4.724 -2.684 1.00 90.06 96 GLU A C 1
ATOM 734 O O . GLU A 1 96 ? -15.585 -5.317 -1.872 1.00 90.06 96 GLU A O 1
ATOM 739 N N . GLU A 1 97 ? -13.547 -4.888 -2.706 1.00 90.88 97 GLU A N 1
ATOM 740 C CA . GLU A 1 97 ? -12.853 -5.810 -1.792 1.00 90.88 97 GLU A CA 1
ATOM 741 C C . GLU A 1 97 ? -13.035 -5.393 -0.323 1.00 90.88 97 GLU A C 1
ATOM 743 O O . GLU A 1 97 ? -13.358 -6.221 0.530 1.00 90.88 97 GLU A O 1
ATOM 748 N N . ILE A 1 98 ? -12.916 -4.095 -0.018 1.00 91.56 98 ILE A N 1
ATOM 749 C CA . ILE A 1 98 ? -13.144 -3.552 1.329 1.00 91.56 98 ILE A CA 1
ATOM 750 C C . ILE A 1 98 ? -14.596 -3.777 1.755 1.00 91.56 98 ILE A C 1
ATOM 752 O O . ILE A 1 98 ? -14.840 -4.147 2.900 1.00 91.56 98 ILE A O 1
ATOM 756 N N . ARG A 1 99 ? -15.573 -3.615 0.856 1.00 91.88 99 ARG A N 1
ATOM 757 C CA . ARG A 1 99 ? -16.981 -3.896 1.168 1.00 91.88 99 ARG A CA 1
ATOM 758 C C . ARG A 1 99 ? -17.194 -5.362 1.535 1.00 91.88 99 ARG A C 1
ATOM 760 O O . ARG A 1 99 ? -17.924 -5.647 2.480 1.00 91.88 99 ARG A O 1
ATOM 767 N N . VAL A 1 100 ? -16.549 -6.289 0.826 1.00 91.56 100 VAL A N 1
ATOM 768 C CA . VAL A 1 100 ? -16.595 -7.722 1.159 1.00 91.56 100 VAL A CA 1
ATOM 769 C C . VAL A 1 100 ? -15.981 -7.989 2.530 1.00 91.56 100 VAL A C 1
ATOM 771 O O . VAL A 1 100 ? -16.575 -8.725 3.318 1.00 91.56 100 VAL A O 1
ATOM 774 N N . VAL A 1 101 ? -14.842 -7.369 2.846 1.00 91.12 101 VAL A N 1
ATOM 775 C CA . VAL A 1 101 ? -14.224 -7.460 4.178 1.00 91.12 101 VAL A CA 1
ATOM 776 C C . VAL A 1 101 ? -15.170 -6.928 5.255 1.00 91.12 101 VAL A C 1
ATOM 778 O O . VAL A 1 101 ? -15.409 -7.614 6.242 1.00 91.12 101 VAL A O 1
ATOM 781 N N . LEU A 1 102 ? -15.769 -5.754 5.054 1.00 89.12 102 LEU A N 1
ATOM 782 C CA . LEU A 1 102 ? -16.682 -5.140 6.022 1.00 89.12 102 LEU A CA 1
ATOM 783 C C . LEU A 1 102 ? -17.932 -5.992 6.271 1.00 89.12 102 LEU A C 1
ATOM 785 O O . LEU A 1 102 ? -18.313 -6.161 7.421 1.00 89.12 102 LEU A O 1
ATOM 789 N N . MET A 1 103 ? -18.512 -6.612 5.237 1.00 90.31 103 MET A N 1
ATOM 790 C CA . MET A 1 103 ? -19.638 -7.546 5.410 1.00 90.31 103 MET A CA 1
ATOM 791 C C . MET A 1 103 ? -19.272 -8.763 6.275 1.00 90.31 103 MET A C 1
ATOM 793 O O . MET A 1 103 ? -20.099 -9.278 7.028 1.00 90.31 103 MET A O 1
ATOM 797 N N . ARG A 1 104 ? -18.027 -9.241 6.178 1.00 88.00 104 ARG A N 1
ATOM 798 C CA . ARG A 1 104 ? -17.523 -10.341 7.013 1.00 88.00 104 ARG A CA 1
ATOM 799 C C . ARG A 1 104 ? -17.302 -9.900 8.453 1.00 88.00 104 ARG A C 1
ATOM 801 O O . ARG A 1 104 ? -17.637 -10.646 9.368 1.00 88.00 104 ARG A O 1
ATOM 808 N N . VAL A 1 105 ? -16.813 -8.680 8.651 1.00 83.94 105 VAL A N 1
ATOM 809 C CA . VAL A 1 105 ? -16.678 -8.073 9.982 1.00 83.94 105 VAL A CA 1
ATOM 810 C C . VAL A 1 105 ? -18.043 -7.857 10.633 1.00 83.94 105 VAL A C 1
ATOM 812 O O . VAL A 1 105 ? -18.224 -8.219 11.791 1.00 83.94 105 VAL A O 1
ATOM 815 N N . ASP A 1 106 ? -19.041 -7.407 9.867 1.00 79.62 106 ASP A N 1
ATOM 816 C CA . ASP A 1 106 ? -20.438 -7.290 10.314 1.00 79.62 106 ASP A CA 1
ATOM 817 C C . ASP A 1 106 ? -21.038 -8.644 10.735 1.00 79.62 106 ASP A C 1
ATOM 819 O O . ASP A 1 106 ? -21.957 -8.700 11.550 1.00 79.62 106 ASP A O 1
ATOM 823 N N . SER A 1 107 ? -20.487 -9.750 10.223 1.00 82.94 107 SER A N 1
ATOM 824 C CA . SER A 1 107 ? -20.858 -11.117 10.614 1.00 82.94 107 SER A CA 1
ATOM 825 C C . SER A 1 107 ? -20.147 -11.607 11.889 1.00 82.94 107 SER A C 1
ATOM 827 O O . SER A 1 107 ? -20.312 -12.765 12.271 1.00 82.94 107 SER A O 1
ATOM 829 N N . GLY A 1 108 ? -19.358 -10.753 12.550 1.00 73.31 108 GLY A N 1
ATOM 830 C CA . GLY A 1 108 ? -18.646 -11.049 13.798 1.00 73.31 108 GLY A CA 1
ATOM 831 C C . GLY A 1 108 ? -17.198 -11.518 13.627 1.00 73.31 108 GLY A C 1
ATOM 832 O O . GLY A 1 108 ? -16.604 -11.988 14.596 1.00 73.31 108 GLY A O 1
ATOM 833 N N . LEU A 1 109 ? -16.625 -11.418 12.422 1.00 81.00 109 LEU A N 1
ATOM 834 C CA . LEU A 1 109 ? -15.216 -11.745 12.176 1.00 81.00 109 LEU A CA 1
ATOM 835 C C . LEU A 1 109 ? -14.296 -10.566 12.507 1.00 81.00 109 LEU A C 1
ATOM 837 O O . LEU A 1 109 ? -14.679 -9.401 12.425 1.00 81.00 109 LEU A O 1
ATOM 841 N N . GLU A 1 110 ? -13.046 -10.865 12.848 1.00 78.88 110 GLU A N 1
ATOM 842 C CA . GLU A 1 110 ? -12.068 -9.835 13.178 1.00 78.88 110 GLU A CA 1
ATOM 843 C C . GLU A 1 110 ? -11.554 -9.120 11.914 1.00 78.88 110 GLU A C 1
ATOM 845 O O . GLU A 1 110 ? -11.027 -9.747 10.989 1.00 78.88 110 GLU A O 1
ATOM 850 N N . LEU A 1 111 ? -11.656 -7.785 11.887 1.00 81.50 111 LEU A N 1
ATOM 851 C CA . LEU A 1 111 ? -11.241 -6.949 10.750 1.00 81.50 111 LEU A CA 1
ATOM 852 C C . LEU A 1 111 ? -9.777 -7.170 10.351 1.00 81.50 111 LEU A C 1
ATOM 854 O O . LEU A 1 111 ? -9.462 -7.259 9.165 1.00 81.50 111 LEU A O 1
ATOM 858 N N . GLY A 1 112 ? -8.885 -7.281 11.335 1.00 82.00 112 GLY A N 1
ATOM 859 C CA . GLY A 1 112 ? -7.462 -7.513 11.104 1.00 82.00 112 GLY A CA 1
ATOM 860 C C . GLY A 1 112 ? -7.172 -8.819 10.365 1.00 82.00 112 GLY A C 1
ATOM 861 O O . GLY A 1 112 ? -6.344 -8.863 9.450 1.00 82.00 112 GLY A O 1
ATOM 862 N N . GLU A 1 113 ? -7.883 -9.885 10.732 1.00 85.38 113 GLU A N 1
ATOM 863 C CA . GLU A 1 113 ? -7.724 -11.203 10.126 1.00 85.38 113 GLU A CA 1
ATOM 864 C C . GLU A 1 113 ? -8.267 -11.233 8.691 1.00 85.38 113 GLU A C 1
ATOM 866 O O . GLU A 1 113 ? -7.596 -11.735 7.784 1.00 85.38 113 GLU A O 1
ATOM 871 N N . GLU A 1 114 ? -9.444 -10.647 8.459 1.00 88.75 114 GLU A N 1
ATOM 872 C CA . GLU A 1 114 ? -10.063 -10.609 7.131 1.00 88.75 114 GLU A CA 1
ATOM 873 C C . GLU A 1 114 ? -9.311 -9.697 6.151 1.00 88.75 114 GLU A C 1
ATOM 875 O O . GLU A 1 114 ? -9.170 -10.050 4.976 1.00 88.75 114 GLU A O 1
ATOM 880 N N . LEU A 1 115 ? -8.738 -8.581 6.619 1.00 86.44 115 LEU A N 1
ATOM 881 C CA . LEU A 1 115 ? -7.835 -7.754 5.809 1.00 86.44 115 LEU A CA 1
ATOM 882 C C . LEU A 1 115 ? -6.601 -8.548 5.367 1.00 86.44 115 LEU A C 1
ATOM 884 O O . LEU A 1 115 ? -6.239 -8.518 4.192 1.00 86.44 115 LEU A O 1
ATOM 888 N N . ARG A 1 116 ? -5.982 -9.312 6.278 1.00 86.25 116 ARG A N 1
ATOM 889 C CA . ARG A 1 116 ? -4.811 -10.144 5.958 1.00 86.25 116 ARG A CA 1
ATOM 890 C C . ARG A 1 116 ? -5.150 -11.254 4.963 1.00 86.25 116 ARG A C 1
ATOM 892 O O . ARG A 1 116 ? -4.383 -11.486 4.032 1.00 86.25 116 ARG A O 1
ATOM 899 N N . LYS A 1 117 ? -6.295 -11.926 5.130 1.00 87.69 117 LYS A N 1
ATOM 900 C CA . LYS A 1 117 ? -6.775 -12.945 4.178 1.00 87.69 117 LYS A CA 1
ATOM 901 C C . LYS A 1 117 ? -7.004 -12.346 2.794 1.00 87.69 117 LYS A C 1
ATOM 903 O O . LYS A 1 117 ? -6.583 -12.929 1.802 1.00 87.69 117 LYS A O 1
ATOM 908 N N . THR A 1 118 ? -7.636 -11.179 2.730 1.00 86.88 118 THR A N 1
ATOM 909 C CA . THR A 1 118 ? -7.936 -10.503 1.463 1.00 86.88 118 THR A CA 1
ATOM 910 C C . THR A 1 118 ? -6.656 -10.047 0.766 1.00 86.88 118 THR A C 1
ATOM 912 O O . THR A 1 118 ? -6.486 -10.307 -0.421 1.00 86.88 118 THR A O 1
ATOM 915 N N . ALA A 1 119 ? -5.692 -9.490 1.502 1.00 85.75 119 ALA A N 1
ATOM 916 C CA . ALA A 1 119 ? -4.386 -9.136 0.948 1.00 85.75 119 ALA A CA 1
ATOM 917 C C . ALA A 1 119 ? -3.638 -10.347 0.360 1.00 85.75 119 ALA A C 1
ATOM 919 O O . ALA A 1 119 ? -3.126 -10.270 -0.757 1.00 85.75 119 ALA A O 1
ATOM 920 N N . ALA A 1 120 ? -3.657 -11.487 1.061 1.00 84.69 120 ALA A N 1
ATOM 921 C CA . ALA A 1 120 ? -3.051 -12.730 0.580 1.00 84.69 120 ALA A CA 1
ATOM 922 C C . ALA A 1 120 ? -3.739 -13.296 -0.678 1.00 84.69 120 ALA A C 1
ATOM 924 O O . ALA A 1 120 ? -3.091 -13.953 -1.486 1.00 84.69 120 ALA A O 1
ATOM 925 N N . LEU A 1 121 ? -5.041 -13.046 -0.862 1.00 83.44 121 LEU A N 1
ATOM 926 C CA . LEU A 1 121 ? -5.789 -13.483 -2.047 1.00 83.44 121 LEU A CA 1
ATOM 927 C C . LEU A 1 121 ? -5.509 -12.622 -3.283 1.00 83.44 121 LEU A C 1
ATOM 929 O O . LEU A 1 121 ? -5.524 -13.141 -4.399 1.00 83.44 121 LEU A O 1
ATOM 933 N N . LEU A 1 122 ? -5.288 -11.318 -3.101 1.00 82.62 122 LEU A N 1
ATOM 934 C CA . LEU A 1 122 ? -4.999 -10.409 -4.211 1.00 82.62 122 LEU A CA 1
ATOM 935 C C . LEU A 1 122 ? -3.551 -10.534 -4.713 1.00 82.62 122 LEU A C 1
ATOM 937 O O . LEU A 1 122 ? -3.302 -10.221 -5.880 1.00 82.62 122 LEU A O 1
ATOM 941 N N . ASP A 1 123 ? -2.637 -11.035 -3.873 1.00 80.50 123 ASP A N 1
ATOM 942 C CA . ASP A 1 123 ? -1.221 -11.261 -4.207 1.00 80.50 123 ASP A CA 1
ATOM 943 C C . ASP A 1 123 ? -0.564 -9.977 -4.752 1.00 80.50 123 ASP A C 1
ATOM 945 O O . ASP A 1 123 ? 0.009 -9.934 -5.840 1.00 80.50 123 ASP A O 1
ATOM 949 N N . VAL A 1 124 ? -0.763 -8.883 -4.007 1.00 80.88 124 VAL A N 1
ATOM 950 C CA . VAL A 1 124 ? -0.167 -7.566 -4.260 1.00 80.88 124 VAL A CA 1
ATOM 951 C C . VAL A 1 124 ? 0.637 -7.170 -3.026 1.00 80.88 124 VAL A C 1
ATOM 953 O O . VAL A 1 124 ? 0.076 -7.035 -1.933 1.00 80.88 124 VAL A O 1
ATOM 956 N N . ASP A 1 125 ? 1.941 -6.975 -3.209 1.00 79.25 125 ASP A N 1
ATOM 957 C CA . ASP A 1 125 ? 2.883 -6.686 -2.124 1.00 79.25 125 ASP A CA 1
ATOM 958 C C . ASP A 1 125 ? 2.498 -5.398 -1.380 1.00 79.25 125 ASP A C 1
ATOM 960 O O . ASP A 1 125 ? 2.366 -5.396 -0.156 1.00 79.25 125 ASP A O 1
ATOM 964 N N . GLU A 1 126 ? 2.186 -4.321 -2.110 1.00 78.31 126 GLU A N 1
ATOM 965 C CA . GLU A 1 126 ? 1.816 -3.036 -1.508 1.00 78.31 126 GLU A CA 1
ATOM 966 C C . GLU A 1 126 ? 0.513 -3.109 -0.695 1.00 78.31 126 GLU A C 1
ATOM 968 O O . GLU A 1 126 ? 0.350 -2.387 0.296 1.00 78.31 126 GLU A O 1
ATOM 973 N N . LEU A 1 127 ? -0.423 -3.983 -1.088 1.00 83.25 127 LEU A N 1
ATOM 974 C CA . LEU A 1 127 ? -1.670 -4.199 -0.349 1.00 83.25 127 LEU A CA 1
ATOM 975 C C . LEU A 1 127 ? -1.397 -4.942 0.950 1.00 83.25 127 LEU A C 1
ATOM 977 O O . LEU A 1 127 ? -1.918 -4.558 1.995 1.00 83.25 127 LEU A O 1
ATOM 981 N N . SER A 1 128 ? -0.557 -5.972 0.883 1.00 83.50 128 SER A N 1
ATOM 982 C CA . SER A 1 128 ? -0.154 -6.758 2.046 1.00 83.50 128 SER A CA 1
ATOM 983 C C . SER A 1 128 ? 0.543 -5.891 3.086 1.00 83.50 128 SER A C 1
ATOM 985 O O . SER A 1 128 ? 0.137 -5.903 4.250 1.00 83.50 128 SER A O 1
ATOM 987 N N . ASP A 1 129 ? 1.492 -5.055 2.663 1.00 83.50 129 ASP A N 1
ATOM 988 C CA . ASP A 1 129 ? 2.169 -4.099 3.543 1.00 83.50 129 ASP A CA 1
ATOM 989 C C . ASP A 1 129 ? 1.176 -3.121 4.189 1.00 83.50 129 ASP A C 1
ATOM 991 O O . ASP A 1 129 ? 1.209 -2.883 5.401 1.00 83.50 129 ASP A O 1
ATOM 995 N N . THR A 1 130 ? 0.238 -2.590 3.401 1.00 81.69 130 THR A N 1
ATOM 996 C CA . THR A 1 130 ? -0.785 -1.655 3.894 1.00 81.69 130 THR A CA 1
ATOM 997 C C . THR A 1 130 ? -1.720 -2.323 4.907 1.00 81.69 130 THR A C 1
ATOM 999 O O . THR A 1 130 ? -2.013 -1.739 5.952 1.00 81.69 130 THR A O 1
ATOM 1002 N N . CYS A 1 131 ? -2.157 -3.559 4.654 1.00 84.88 131 CYS A N 1
ATOM 1003 C CA . CYS A 1 131 ? -3.012 -4.329 5.558 1.00 84.88 131 CYS A CA 1
ATOM 1004 C C . CYS A 1 131 ? -2.310 -4.690 6.873 1.00 84.88 131 CYS A C 1
ATOM 1006 O O . CYS A 1 131 ? -2.949 -4.649 7.924 1.00 84.88 131 CYS A O 1
ATOM 1008 N N . VAL A 1 132 ? -1.008 -4.994 6.849 1.00 83.81 132 VAL A N 1
ATOM 1009 C CA . VAL A 1 132 ? -0.216 -5.223 8.070 1.00 83.81 132 VAL A CA 1
ATOM 1010 C C . VAL A 1 132 ? -0.199 -3.967 8.942 1.00 83.81 132 VAL A C 1
ATOM 1012 O O . VAL A 1 132 ? -0.462 -4.049 10.144 1.00 83.81 132 VAL A O 1
ATOM 1015 N N . ILE A 1 133 ? 0.033 -2.799 8.338 1.00 80.69 133 ILE A N 1
ATOM 1016 C CA . ILE A 1 133 ? 0.029 -1.514 9.050 1.00 80.69 133 ILE A CA 1
ATOM 1017 C C . ILE A 1 133 ? -1.371 -1.196 9.590 1.00 80.69 133 ILE A C 1
ATOM 1019 O O . ILE A 1 133 ? -1.514 -0.846 10.759 1.00 80.69 133 ILE A O 1
ATOM 1023 N N . LEU A 1 134 ? -2.417 -1.359 8.776 1.00 81.31 134 LEU A N 1
ATOM 1024 C CA . LEU A 1 134 ? -3.814 -1.197 9.195 1.00 81.31 134 LEU A CA 1
ATOM 1025 C C . LEU A 1 134 ? -4.154 -2.087 10.394 1.00 81.31 134 LEU A C 1
ATOM 1027 O O . LEU A 1 134 ? -4.743 -1.611 11.362 1.00 81.31 134 LEU A O 1
ATOM 1031 N N . ASN A 1 135 ? -3.742 -3.354 10.366 1.00 82.81 135 ASN A N 1
ATOM 1032 C CA . ASN A 1 135 ? -3.978 -4.286 11.463 1.00 82.81 135 ASN A CA 1
ATOM 1033 C C . ASN A 1 135 ? -3.281 -3.844 12.758 1.00 82.81 135 ASN A C 1
ATOM 1035 O O . ASN A 1 135 ? -3.863 -3.904 13.843 1.00 82.81 135 ASN A O 1
ATOM 1039 N N . GLN A 1 136 ? -2.055 -3.332 12.643 1.00 78.06 136 GLN A N 1
ATOM 1040 C CA . GLN A 1 136 ? -1.331 -2.761 13.773 1.00 78.06 136 GLN A CA 1
ATOM 1041 C C . GLN A 1 136 ? -2.052 -1.535 14.356 1.00 78.06 136 GLN A C 1
ATOM 1043 O O . GLN A 1 136 ? -2.109 -1.382 15.575 1.00 78.06 136 GLN A O 1
ATOM 1048 N N . LEU A 1 137 ? -2.646 -0.690 13.509 1.00 73.12 137 LEU A N 1
ATOM 1049 C CA . LEU A 1 137 ? -3.427 0.474 13.941 1.00 73.12 137 LEU A CA 1
ATOM 1050 C C . LEU A 1 137 ? -4.733 0.079 14.648 1.00 73.12 137 LEU A C 1
ATOM 1052 O O . LEU A 1 137 ? -5.104 0.730 15.623 1.00 73.12 137 LEU A O 1
ATOM 1056 N N . ILE A 1 138 ? -5.395 -0.993 14.199 1.00 70.44 138 ILE A N 1
ATOM 1057 C CA . ILE A 1 138 ? -6.604 -1.544 14.838 1.00 70.44 138 ILE A CA 1
ATOM 1058 C C . ILE A 1 138 ? -6.290 -2.017 16.265 1.00 70.44 138 ILE A C 1
ATOM 1060 O O . ILE A 1 138 ? -6.997 -1.656 17.202 1.00 70.44 138 ILE A O 1
ATOM 1064 N N . HIS A 1 139 ? -5.197 -2.762 16.442 1.00 65.19 139 HIS A N 1
ATOM 1065 C CA . HIS A 1 139 ? -4.808 -3.331 17.736 1.00 65.19 139 HIS A CA 1
ATOM 1066 C C . HIS A 1 139 ? -4.258 -2.300 18.738 1.00 65.19 139 HIS A C 1
ATOM 1068 O O . HIS A 1 139 ? -4.302 -2.535 19.943 1.00 65.19 139 HIS A O 1
ATOM 1074 N N . GLN A 1 140 ? -3.715 -1.169 18.269 1.00 55.84 140 GLN A N 1
ATOM 1075 C CA . GLN A 1 140 ? -3.031 -0.188 19.125 1.00 55.84 140 GLN A CA 1
ATOM 1076 C C . GLN A 1 140 ? -3.912 0.939 19.687 1.00 55.84 140 GLN A C 1
ATOM 1078 O O . GLN A 1 140 ? -3.405 1.689 20.513 1.00 55.84 140 GLN A O 1
ATOM 1083 N N . GLY A 1 141 ? -5.176 1.085 19.265 1.00 46.88 141 GLY A N 1
ATOM 1084 C CA . GLY A 1 141 ? -6.195 1.977 19.855 1.00 46.88 141 GLY A CA 1
ATOM 1085 C C . GLY A 1 141 ? -5.733 3.359 20.372 1.00 46.88 141 GLY A C 1
ATOM 1086 O O . GLY A 1 141 ? -5.210 3.482 21.474 1.00 46.88 141 GLY A O 1
ATOM 1087 N N . GLY A 1 142 ? -5.986 4.447 19.631 1.00 46.00 142 GLY A N 1
ATOM 1088 C CA . GLY A 1 142 ? -5.865 5.837 20.128 1.00 46.00 142 GLY A CA 1
ATOM 1089 C C . GLY A 1 142 ? -4.443 6.381 20.388 1.00 46.00 142 GLY A C 1
ATOM 1090 O O . GLY A 1 142 ? -4.225 7.582 20.256 1.00 46.00 142 GLY A O 1
ATOM 1091 N N . GLY A 1 143 ? -3.439 5.535 20.650 1.00 47.50 143 GLY A N 1
ATOM 1092 C CA . GLY A 1 143 ? -2.013 5.915 20.720 1.00 47.50 143 GLY A CA 1
ATOM 1093 C C . GLY A 1 143 ? -1.335 6.092 19.349 1.00 47.50 143 GLY A C 1
ATOM 1094 O O . GLY A 1 143 ? -0.186 6.532 19.253 1.00 47.50 143 GLY A O 1
ATOM 1095 N N . ALA A 1 144 ? -2.062 5.774 18.276 1.00 53.19 144 ALA A N 1
ATOM 1096 C CA . ALA A 1 144 ? -1.587 5.692 16.900 1.00 53.19 144 ALA A CA 1
ATOM 1097 C C . ALA A 1 144 ? -1.113 7.020 16.294 1.00 53.19 144 ALA A C 1
ATOM 1099 O O . ALA A 1 144 ? -0.305 6.984 15.376 1.00 53.19 144 ALA A O 1
ATOM 1100 N N . LEU A 1 145 ? -1.537 8.188 16.792 1.00 52.06 145 LEU A N 1
ATOM 1101 C CA . LEU A 1 145 ? -1.094 9.473 16.230 1.00 52.06 145 LEU A CA 1
ATOM 1102 C C . LEU A 1 145 ? 0.427 9.661 16.377 1.00 52.06 145 LEU A C 1
ATOM 1104 O O . LEU A 1 145 ? 1.088 10.139 15.459 1.00 52.06 145 LEU A O 1
ATOM 1108 N N . LYS A 1 146 ? 1.005 9.217 17.502 1.00 49.22 146 LYS A N 1
ATOM 1109 C CA . LYS A 1 146 ? 2.450 9.312 17.755 1.00 49.22 146 LYS A CA 1
ATOM 1110 C C . LYS A 1 146 ? 3.232 8.321 16.889 1.00 49.22 146 LYS A C 1
ATOM 1112 O O . LYS A 1 146 ? 4.208 8.714 16.260 1.00 49.22 146 LYS A O 1
ATOM 1117 N N . SER A 1 147 ? 2.751 7.082 16.771 1.00 56.38 147 SER A N 1
ATOM 1118 C CA . SER A 1 147 ? 3.345 6.065 15.890 1.00 56.38 147 SER A CA 1
ATOM 1119 C C . SER A 1 147 ? 3.198 6.411 14.404 1.00 56.38 147 SER A C 1
ATOM 1121 O O . SER A 1 147 ? 4.126 6.179 13.638 1.00 56.38 147 SER A O 1
ATOM 1123 N N . LEU A 1 148 ? 2.080 7.015 13.990 1.00 54.53 148 LEU A N 1
ATOM 1124 C CA . LEU A 1 148 ? 1.832 7.476 12.621 1.00 54.53 148 LEU A CA 1
ATOM 1125 C C . LEU A 1 148 ? 2.717 8.679 12.269 1.00 54.53 148 LEU A C 1
ATOM 1127 O O . LEU A 1 148 ? 3.214 8.754 11.150 1.00 54.53 148 LEU A O 1
ATOM 1131 N N . LEU A 1 149 ? 2.967 9.592 13.215 1.00 58.41 149 LEU A N 1
ATOM 1132 C CA . LEU A 1 149 ? 3.927 10.689 13.044 1.00 58.41 149 LEU A CA 1
ATOM 1133 C C . LEU A 1 149 ? 5.368 10.173 12.942 1.00 58.41 149 LEU A C 1
ATOM 1135 O O . LEU A 1 149 ? 6.095 10.594 12.043 1.00 58.41 149 LEU A O 1
ATOM 1139 N N . THR A 1 150 ? 5.762 9.221 13.793 1.00 61.78 150 THR A N 1
ATOM 1140 C CA . THR A 1 150 ? 7.077 8.569 13.701 1.00 61.78 150 THR A CA 1
ATOM 1141 C C . THR A 1 150 ? 7.220 7.784 12.397 1.00 61.78 150 THR A C 1
ATOM 1143 O O . THR A 1 150 ? 8.262 7.864 11.755 1.00 61.78 150 THR A O 1
ATOM 1146 N N . LEU A 1 151 ? 6.170 7.092 11.944 1.00 62.94 151 LEU A N 1
ATOM 1147 C CA . LEU A 1 151 ? 6.150 6.391 10.659 1.00 62.94 151 LEU A CA 1
ATOM 1148 C C . LEU A 1 151 ? 6.201 7.365 9.473 1.00 62.94 151 LEU A C 1
ATOM 1150 O O . LEU A 1 151 ? 6.923 7.102 8.517 1.00 62.94 151 LEU A O 1
ATOM 1154 N N . LYS A 1 152 ? 5.496 8.504 9.539 1.00 64.81 152 LYS A N 1
ATOM 1155 C CA . LYS A 1 152 ? 5.571 9.574 8.533 1.00 64.81 152 LYS A CA 1
ATOM 1156 C C . LYS A 1 152 ? 7.001 10.102 8.410 1.00 64.81 152 LYS A C 1
ATOM 1158 O O . LYS A 1 152 ? 7.513 10.151 7.299 1.00 64.81 152 LYS A O 1
ATOM 1163 N N . GLN A 1 153 ? 7.664 10.402 9.531 1.00 70.31 153 GLN A N 1
ATOM 1164 C CA . GLN A 1 153 ? 9.078 10.800 9.536 1.00 70.31 153 GLN A CA 1
ATOM 1165 C C . GLN A 1 153 ? 9.979 9.713 8.938 1.00 70.31 153 GLN A C 1
ATOM 1167 O O . GLN A 1 153 ? 10.804 10.009 8.084 1.00 70.31 153 GLN A O 1
ATOM 1172 N N . LEU A 1 154 ? 9.761 8.443 9.290 1.00 71.88 154 LEU A N 1
ATOM 1173 C CA . LEU A 1 154 ? 10.524 7.316 8.743 1.00 71.88 154 LEU A CA 1
ATOM 1174 C C . LEU A 1 154 ? 10.324 7.132 7.227 1.00 71.88 154 LEU A C 1
ATOM 1176 O O . LEU A 1 154 ? 11.254 6.742 6.521 1.00 71.88 154 LEU A O 1
ATOM 1180 N N . ILE A 1 155 ? 9.121 7.396 6.710 1.00 74.56 155 ILE A N 1
ATOM 1181 C CA . ILE A 1 155 ? 8.803 7.323 5.277 1.00 74.56 155 ILE A CA 1
ATOM 1182 C C . ILE A 1 155 ? 9.403 8.509 4.519 1.00 74.56 155 ILE A C 1
ATOM 1184 O O . ILE A 1 155 ? 9.952 8.303 3.432 1.00 74.56 155 ILE A O 1
ATOM 1188 N N . ASP A 1 156 ? 9.323 9.717 5.076 1.00 76.94 156 ASP A N 1
ATOM 1189 C CA . ASP A 1 156 ? 9.914 10.922 4.490 1.00 76.94 156 ASP A CA 1
ATOM 1190 C C . ASP A 1 156 ? 11.448 10.810 4.457 1.00 76.94 156 ASP A C 1
ATOM 1192 O O . ASP A 1 156 ? 12.053 11.030 3.403 1.00 76.94 156 ASP A O 1
ATOM 1196 N N . ASP A 1 157 ? 12.068 10.317 5.535 1.00 72.50 157 ASP A N 1
ATOM 1197 C CA . ASP A 1 157 ? 13.502 10.018 5.584 1.00 72.50 157 ASP A CA 1
ATOM 1198 C C . ASP A 1 157 ? 13.878 8.930 4.577 1.00 72.50 157 ASP A C 1
ATOM 1200 O O . ASP A 1 157 ? 14.794 9.124 3.785 1.00 72.50 157 ASP A O 1
ATOM 1204 N N . ARG A 1 158 ? 13.135 7.816 4.492 1.00 72.69 158 ARG A N 1
ATOM 1205 C CA . ARG A 1 158 ? 13.394 6.777 3.474 1.00 72.69 158 ARG A CA 1
ATOM 1206 C C . ARG A 1 158 ? 13.197 7.278 2.044 1.00 72.69 158 ARG A C 1
ATOM 1208 O O . ARG A 1 158 ? 13.862 6.772 1.138 1.00 72.69 158 ARG A O 1
ATOM 1215 N N . ARG A 1 159 ? 12.274 8.216 1.797 1.00 71.56 159 ARG A N 1
ATOM 1216 C CA . ARG A 1 159 ? 12.127 8.879 0.489 1.00 71.56 159 ARG A CA 1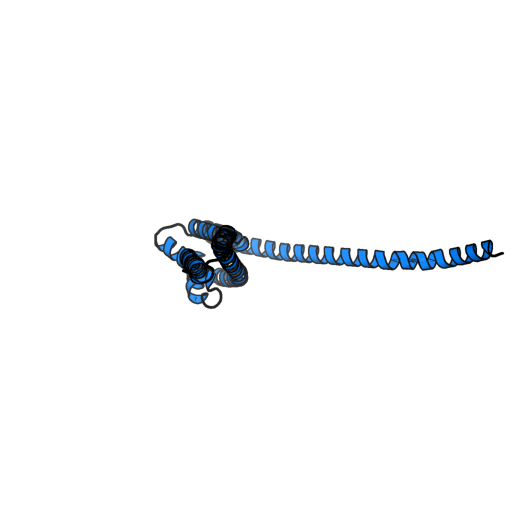
ATOM 1217 C C . ARG A 1 159 ? 13.357 9.722 0.188 1.00 71.56 159 ARG A C 1
ATOM 1219 O O . ARG A 1 159 ? 13.895 9.595 -0.909 1.00 71.56 159 ARG A O 1
ATOM 1226 N N . LEU A 1 160 ? 13.833 10.509 1.151 1.00 71.12 160 LEU A N 1
ATOM 1227 C CA . LEU A 1 160 ? 15.062 11.287 1.016 1.00 71.12 160 LEU A CA 1
ATOM 1228 C C . LEU A 1 160 ? 16.287 10.392 0.818 1.00 71.12 160 LEU A C 1
ATOM 1230 O O . LEU A 1 160 ? 17.053 10.650 -0.102 1.00 71.12 160 LEU A O 1
ATOM 1234 N N . THR A 1 161 ? 16.442 9.302 1.571 1.00 72.69 161 THR A N 1
ATOM 1235 C CA . THR A 1 161 ? 17.546 8.347 1.396 1.00 72.69 161 THR A CA 1
ATOM 1236 C C . THR A 1 161 ? 17.484 7.665 0.033 1.00 72.69 161 THR A C 1
ATOM 1238 O O . THR A 1 161 ? 18.504 7.565 -0.636 1.00 72.69 161 THR A O 1
ATOM 1241 N N . ARG A 1 162 ? 16.300 7.256 -0.452 1.00 71.50 162 ARG A N 1
ATOM 1242 C CA . ARG A 1 162 ? 16.161 6.672 -1.801 1.00 71.50 162 ARG A CA 1
ATOM 1243 C C . ARG A 1 162 ? 16.437 7.683 -2.909 1.00 71.50 162 ARG A C 1
ATOM 1245 O O . ARG A 1 162 ? 17.059 7.326 -3.908 1.00 71.50 162 ARG A O 1
ATOM 1252 N N . LEU A 1 163 ? 16.014 8.936 -2.739 1.00 60.09 163 LEU A N 1
ATOM 1253 C CA . LEU A 1 163 ? 16.371 10.024 -3.648 1.00 60.09 163 LEU A CA 1
ATOM 1254 C C . LEU A 1 163 ? 17.879 10.287 -3.618 1.00 60.09 163 LEU A C 1
ATOM 1256 O O . LEU A 1 163 ? 18.481 10.412 -4.676 1.00 60.09 163 LEU A O 1
ATOM 1260 N N . GLN A 1 164 ? 18.506 10.296 -2.443 1.00 66.88 164 GLN A N 1
ATOM 1261 C CA . GLN A 1 164 ? 19.954 10.438 -2.286 1.00 66.88 164 GLN A CA 1
ATOM 1262 C C . GLN A 1 164 ? 20.717 9.261 -2.892 1.00 66.88 164 GLN A C 1
ATOM 1264 O O . GLN A 1 164 ? 21.716 9.482 -3.568 1.00 66.88 164 GLN A O 1
ATOM 1269 N N . GLU A 1 165 ? 20.254 8.023 -2.728 1.00 73.06 165 GLU A N 1
ATOM 1270 C CA . GLU A 1 165 ? 20.830 6.848 -3.384 1.00 73.06 165 GLU A CA 1
ATOM 1271 C C . GLU A 1 165 ? 20.675 6.918 -4.903 1.00 73.06 165 GLU A C 1
ATOM 1273 O O . GLU A 1 165 ? 21.607 6.588 -5.635 1.00 73.06 165 GLU A O 1
ATOM 1278 N N . TYR A 1 166 ? 19.516 7.358 -5.395 1.00 65.69 166 TYR A N 1
ATOM 1279 C CA . TYR A 1 166 ? 19.275 7.553 -6.821 1.00 65.69 166 TYR A CA 1
ATOM 1280 C C . TYR A 1 166 ? 20.178 8.654 -7.390 1.00 65.69 166 TYR A C 1
ATOM 1282 O O . TYR A 1 166 ? 20.854 8.424 -8.391 1.00 65.69 166 TYR A O 1
ATOM 1290 N N . ILE A 1 167 ? 20.278 9.802 -6.714 1.00 68.25 167 ILE A N 1
ATOM 1291 C CA . ILE A 1 167 ? 21.190 10.903 -7.055 1.00 68.25 167 ILE A CA 1
ATOM 1292 C C . ILE A 1 167 ? 22.649 10.437 -6.985 1.00 68.25 167 ILE A C 1
ATOM 1294 O O . ILE A 1 167 ? 23.427 10.753 -7.879 1.00 68.25 167 ILE A O 1
ATOM 1298 N N . SER A 1 168 ? 23.027 9.633 -5.990 1.00 70.44 168 SER A N 1
ATOM 1299 C CA . SER A 1 168 ? 24.391 9.103 -5.850 1.00 70.44 168 SER A CA 1
ATOM 1300 C C . SER A 1 168 ? 24.730 8.122 -6.972 1.00 70.44 168 SER A C 1
ATOM 1302 O O . SER A 1 168 ? 25.814 8.189 -7.549 1.00 70.44 168 SER A O 1
ATOM 1304 N N . LYS A 1 169 ? 23.784 7.258 -7.360 1.00 70.94 169 LYS A N 1
ATOM 1305 C CA . LYS A 1 169 ? 23.924 6.362 -8.518 1.00 70.94 169 LYS A CA 1
ATOM 1306 C C . LYS A 1 169 ? 23.981 7.139 -9.837 1.00 70.94 169 LYS A C 1
ATOM 1308 O O . LYS A 1 169 ? 24.741 6.760 -10.726 1.00 70.94 169 LYS A O 1
ATOM 1313 N N . LEU A 1 170 ? 23.211 8.222 -9.975 1.00 68.94 170 LEU A N 1
ATOM 1314 C CA . LEU A 1 170 ? 23.281 9.123 -11.130 1.00 68.94 170 LEU A CA 1
ATOM 1315 C C . LEU A 1 170 ? 24.627 9.858 -11.194 1.00 68.94 170 LEU A C 1
ATOM 1317 O O . LEU A 1 170 ? 25.245 9.889 -12.255 1.00 68.94 170 LEU A O 1
ATOM 1321 N N . SER A 1 171 ? 25.111 10.380 -10.067 1.00 69.50 171 SER A N 1
ATOM 1322 C CA . SER A 1 171 ? 26.406 11.062 -9.957 1.00 69.50 171 SER A CA 1
ATOM 1323 C C . SER A 1 171 ? 27.565 10.126 -10.315 1.00 69.50 171 SER A C 1
ATOM 1325 O O . SER A 1 171 ? 28.402 10.461 -11.153 1.00 69.50 171 SER A O 1
ATOM 1327 N N . ALA A 1 172 ? 27.547 8.890 -9.804 1.00 77.69 172 ALA A N 1
ATOM 1328 C CA . ALA A 1 172 ? 28.537 7.873 -10.151 1.00 77.69 172 ALA A CA 1
ATOM 1329 C C . ALA A 1 172 ? 28.552 7.556 -11.659 1.00 77.69 172 ALA A C 1
ATOM 1331 O O . ALA A 1 172 ? 29.624 7.451 -12.255 1.00 77.69 172 ALA A O 1
ATOM 1332 N N . LYS A 1 173 ? 27.379 7.463 -12.307 1.00 73.62 173 LYS A N 1
ATOM 1333 C CA . LYS A 1 173 ? 27.294 7.278 -13.767 1.00 73.62 173 LYS A CA 1
ATOM 1334 C C . LYS A 1 173 ? 27.904 8.453 -14.535 1.00 73.62 173 LYS A C 1
ATOM 1336 O O . LYS A 1 173 ? 28.604 8.213 -15.515 1.00 73.62 173 LYS A O 1
ATOM 1341 N N . MET A 1 174 ? 27.692 9.691 -14.086 1.00 80.25 174 MET A N 1
ATOM 1342 C CA . MET A 1 174 ? 28.284 10.874 -14.723 1.00 80.25 174 MET A CA 1
ATOM 1343 C C . MET A 1 174 ? 29.813 10.867 -14.624 1.00 80.25 174 MET A C 1
ATOM 1345 O O . MET A 1 174 ? 30.484 11.099 -15.627 1.00 80.25 174 MET A O 1
ATOM 1349 N N . SER A 1 175 ? 30.382 10.518 -13.467 1.00 84.62 175 SER A N 1
ATOM 1350 C CA . SER A 1 175 ? 31.839 10.395 -13.316 1.00 84.62 175 SER A CA 1
ATOM 1351 C C . SER A 1 175 ? 32.439 9.306 -14.204 1.00 84.62 175 SER A C 1
ATOM 1353 O O . SER A 1 175 ? 33.491 9.532 -14.797 1.00 84.62 175 SER A O 1
ATOM 1355 N N . VAL A 1 176 ? 31.776 8.152 -14.343 1.00 86.94 176 VAL A N 1
ATOM 1356 C CA . VAL A 1 176 ? 32.240 7.074 -15.235 1.00 86.94 176 VAL A CA 1
ATOM 1357 C C . VAL A 1 176 ? 32.239 7.531 -16.694 1.00 86.94 176 VAL A C 1
ATOM 1359 O O . VAL A 1 176 ? 33.237 7.337 -17.385 1.00 86.94 176 VAL A O 1
ATOM 1362 N N . VAL A 1 177 ? 31.168 8.187 -17.154 1.00 86.56 177 VAL A N 1
ATOM 1363 C CA . VAL A 1 177 ? 31.097 8.737 -18.519 1.00 86.56 177 VAL A CA 1
ATOM 1364 C C . VAL A 1 177 ? 32.218 9.753 -18.747 1.00 86.56 177 VAL A C 1
ATOM 1366 O O . VAL A 1 177 ? 32.935 9.661 -19.739 1.00 86.56 177 VAL A O 1
ATOM 1369 N N . MET A 1 178 ? 32.440 10.669 -17.802 1.00 89.25 178 MET A N 1
ATOM 1370 C CA . MET A 1 178 ? 33.519 11.657 -17.892 1.00 89.25 178 MET A CA 1
ATOM 1371 C C . MET A 1 178 ? 34.907 11.010 -17.942 1.00 89.25 178 MET A C 1
ATOM 1373 O O . MET A 1 178 ? 35.734 11.423 -18.749 1.00 89.25 178 MET A O 1
ATOM 1377 N N . MET A 1 179 ? 35.163 9.977 -17.133 1.00 89.69 179 MET A N 1
ATOM 1378 C CA . MET A 1 179 ? 36.427 9.229 -17.150 1.00 89.69 179 MET A CA 1
ATOM 1379 C C . MET A 1 179 ? 36.673 8.577 -18.513 1.00 89.69 179 MET A C 1
ATOM 1381 O O . MET A 1 179 ? 37.755 8.722 -19.077 1.00 89.69 179 MET A O 1
ATOM 1385 N N . VAL A 1 180 ? 35.653 7.921 -19.074 1.00 88.62 180 VAL A N 1
ATOM 1386 C CA . VAL A 1 180 ? 35.742 7.240 -20.375 1.00 88.62 180 VAL A CA 1
ATOM 1387 C C . VAL A 1 180 ? 35.974 8.218 -21.530 1.00 88.62 180 VAL A C 1
ATOM 1389 O O . VAL A 1 180 ? 36.615 7.833 -22.499 1.00 88.62 180 VAL A O 1
ATOM 1392 N N . PHE A 1 181 ? 35.519 9.472 -21.447 1.00 85.88 181 PHE A N 1
ATOM 1393 C CA . PHE A 1 181 ? 35.768 10.482 -22.489 1.00 85.88 181 PHE A CA 1
ATOM 1394 C C . PHE A 1 181 ? 37.066 11.275 -22.286 1.00 85.88 181 PHE A C 1
ATOM 1396 O O . PHE A 1 181 ? 37.760 11.583 -23.256 1.00 85.88 181 PHE A O 1
ATOM 1403 N N . LEU A 1 182 ? 37.420 11.601 -21.042 1.00 88.81 182 LEU A N 1
ATOM 1404 C CA . LEU A 1 182 ? 38.578 12.438 -20.737 1.00 88.81 182 LEU A CA 1
ATOM 1405 C C . LEU A 1 182 ? 39.885 11.643 -20.778 1.00 88.81 182 LEU A C 1
ATOM 1407 O O . LEU A 1 182 ? 40.886 12.158 -21.264 1.00 88.81 182 LEU A O 1
ATOM 1411 N N . PHE A 1 183 ? 39.880 10.381 -20.338 1.00 90.19 183 PHE A N 1
ATOM 1412 C CA . PHE A 1 183 ? 41.073 9.534 -20.342 1.00 90.19 183 PHE A CA 1
ATOM 1413 C C . PHE A 1 183 ? 41.640 9.296 -21.759 1.00 90.19 183 PHE A C 1
ATOM 1415 O O . PHE A 1 183 ? 42.835 9.532 -21.952 1.00 90.19 183 PHE A O 1
ATOM 1422 N N . PRO A 1 184 ? 40.838 8.944 -22.789 1.00 86.81 184 PRO A N 1
ATOM 1423 C CA . PRO A 1 184 ? 41.337 8.832 -24.161 1.00 86.81 184 PRO A CA 1
ATOM 1424 C C . PRO A 1 184 ? 41.791 10.172 -24.740 1.00 86.81 184 PRO A C 1
ATOM 1426 O O . PRO A 1 184 ? 42.826 10.229 -25.398 1.00 86.81 184 PRO A O 1
ATOM 1429 N N . ALA A 1 185 ? 41.061 11.260 -24.473 1.00 89.00 185 ALA A N 1
ATOM 1430 C CA . ALA A 1 185 ? 41.449 12.593 -24.933 1.00 89.00 185 ALA A CA 1
ATOM 1431 C C . ALA A 1 185 ? 42.808 13.018 -24.351 1.00 89.00 185 ALA A C 1
ATOM 1433 O O . ALA A 1 185 ? 43.658 13.545 -25.067 1.00 89.00 185 ALA A O 1
ATOM 1434 N N . LEU A 1 186 ? 43.044 12.727 -23.069 1.00 89.31 186 LEU A N 1
ATOM 1435 C CA . LEU A 1 186 ? 44.293 13.038 -22.381 1.00 89.31 186 LEU A CA 1
ATOM 1436 C C . LEU A 1 186 ? 45.455 12.189 -22.912 1.00 89.31 186 LEU A C 1
ATOM 1438 O O . LEU A 1 186 ? 46.529 12.733 -23.152 1.00 89.31 186 LEU A O 1
ATOM 1442 N N . LEU A 1 187 ? 45.231 10.898 -23.194 1.00 89.19 187 LEU A N 1
ATOM 1443 C CA . LEU A 1 187 ? 46.217 10.047 -23.872 1.00 89.19 187 LEU A CA 1
ATOM 1444 C C . LEU A 1 187 ? 46.586 10.583 -25.257 1.00 89.19 187 LEU A C 1
ATOM 1446 O O . LEU A 1 187 ? 47.767 10.618 -25.587 1.00 89.19 187 LEU A O 1
ATOM 1450 N N . ILE A 1 188 ? 45.613 11.035 -26.053 1.00 90.06 188 ILE A N 1
ATOM 1451 C CA . ILE A 1 188 ? 45.870 11.602 -27.386 1.00 90.06 188 ILE A CA 1
ATOM 1452 C C . ILE A 1 188 ? 46.730 12.870 -27.285 1.00 90.06 188 ILE A C 1
ATOM 1454 O O . ILE A 1 188 ? 47.695 13.016 -28.033 1.00 90.06 188 ILE A O 1
ATOM 1458 N N . VAL A 1 189 ? 46.425 13.768 -26.344 1.00 91.00 189 VAL A N 1
ATOM 1459 C CA . VAL A 1 189 ? 47.174 15.024 -26.160 1.00 91.00 189 VAL A CA 1
ATOM 1460 C C . VAL A 1 189 ? 48.592 14.773 -25.641 1.00 91.00 189 VAL A C 1
ATOM 1462 O O . VAL A 1 189 ? 49.533 15.395 -26.129 1.00 91.00 189 VAL A O 1
ATOM 1465 N N . LEU A 1 190 ? 48.766 13.856 -24.683 1.00 87.94 190 LEU A N 1
ATOM 1466 C CA . LEU A 1 190 ? 50.078 13.562 -24.099 1.00 87.94 190 LEU A CA 1
ATOM 1467 C C . LEU A 1 190 ? 50.962 12.724 -25.036 1.00 87.94 190 LEU A C 1
ATOM 1469 O O . LEU A 1 190 ? 52.152 13.000 -25.181 1.00 87.94 190 LEU A O 1
ATOM 1473 N N . ALA A 1 191 ? 50.389 11.697 -25.673 1.00 87.06 191 ALA A N 1
ATOM 1474 C CA . ALA A 1 191 ? 51.120 10.790 -26.555 1.00 87.06 191 ALA A CA 1
ATOM 1475 C C . ALA A 1 191 ? 51.346 11.380 -27.953 1.00 87.06 191 ALA A C 1
ATOM 1477 O O . ALA A 1 191 ? 52.314 11.002 -28.609 1.00 87.06 191 ALA A O 1
ATOM 1478 N N . GLY A 1 192 ? 50.509 12.323 -28.401 1.00 86.12 192 GLY A N 1
ATOM 1479 C CA . GLY A 1 192 ? 50.611 12.990 -29.704 1.00 86.12 192 GLY A CA 1
ATOM 1480 C C . GLY A 1 192 ? 52.018 13.499 -30.056 1.00 86.12 192 GLY A C 1
ATOM 1481 O O . GLY A 1 192 ? 52.565 13.077 -31.079 1.00 86.12 192 GLY A O 1
ATOM 1482 N N . PRO A 1 193 ? 52.661 14.348 -29.231 1.00 84.44 193 PRO A N 1
ATOM 1483 C CA . PRO A 1 193 ? 54.010 14.838 -29.516 1.00 84.44 193 PRO A CA 1
ATOM 1484 C C . PRO A 1 193 ? 55.077 13.738 -29.425 1.00 84.44 193 PRO A C 1
ATOM 1486 O O . PRO A 1 193 ? 56.011 13.740 -30.225 1.00 84.44 193 PRO A O 1
ATOM 1489 N N . GLY A 1 194 ? 54.927 12.773 -28.509 1.00 84.81 194 GLY A N 1
ATOM 1490 C CA . GLY A 1 194 ? 55.836 11.627 -28.392 1.00 84.81 194 GLY A CA 1
ATOM 1491 C C . GLY A 1 194 ? 55.819 10.743 -29.641 1.00 84.81 194 GLY A C 1
ATOM 1492 O O . GLY A 1 194 ? 56.870 10.398 -30.177 1.00 84.81 194 GLY A O 1
ATOM 1493 N N . PHE A 1 195 ? 54.630 10.464 -30.179 1.00 82.56 195 PHE A N 1
ATOM 1494 C CA . PHE A 1 195 ? 54.459 9.720 -31.428 1.00 82.56 195 PHE A CA 1
ATOM 1495 C C . PHE A 1 195 ? 55.018 10.490 -32.637 1.00 82.56 195 PHE A C 1
ATOM 1497 O O . PHE A 1 195 ? 55.672 9.903 -33.502 1.00 82.56 195 PHE A O 1
ATOM 1504 N N . MET A 1 196 ? 54.834 11.816 -32.685 1.00 83.94 196 MET A N 1
ATOM 1505 C CA . MET A 1 196 ? 55.440 12.679 -33.714 1.00 83.94 196 MET A CA 1
ATOM 1506 C C . MET A 1 196 ? 56.969 12.777 -33.603 1.00 83.94 196 MET A C 1
ATOM 1508 O O . MET A 1 196 ? 57.645 13.022 -34.603 1.00 83.94 196 MET A O 1
ATOM 1512 N N . ALA A 1 197 ? 57.536 12.640 -32.405 1.00 83.12 197 ALA A N 1
ATOM 1513 C CA . ALA A 1 197 ? 58.983 12.631 -32.205 1.00 83.12 197 ALA A CA 1
ATOM 1514 C C . ALA A 1 197 ? 59.599 11.296 -32.652 1.00 83.12 197 ALA A C 1
ATOM 1516 O O . ALA A 1 197 ? 60.574 11.296 -33.399 1.00 83.12 197 ALA A O 1
ATOM 1517 N N . ILE A 1 198 ? 58.990 10.167 -32.271 1.00 85.19 198 ILE A N 1
ATOM 1518 C CA . ILE A 1 198 ? 59.461 8.821 -32.638 1.00 85.19 198 ILE A CA 1
ATOM 1519 C C . ILE A 1 198 ? 59.344 8.582 -34.148 1.00 85.19 198 ILE A C 1
ATOM 1521 O O . ILE A 1 198 ? 60.288 8.098 -34.762 1.00 85.19 198 ILE A O 1
ATOM 1525 N N . SER A 1 199 ? 58.221 8.960 -34.770 1.00 83.88 199 SER A N 1
ATOM 1526 C CA . SER A 1 199 ? 58.041 8.820 -36.227 1.00 83.88 199 SER A CA 1
ATOM 1527 C C . SER A 1 199 ? 59.049 9.639 -37.037 1.00 83.88 199 SER A C 1
ATOM 1529 O O . SER A 1 199 ? 59.531 9.160 -38.060 1.00 83.88 199 SER A O 1
ATOM 1531 N N . ARG A 1 200 ? 59.426 10.837 -36.568 1.00 81.06 200 ARG A N 1
ATOM 1532 C CA . ARG A 1 200 ? 60.505 11.626 -37.183 1.00 81.06 200 ARG A CA 1
ATOM 1533 C C . ARG A 1 200 ? 61.884 10.995 -37.000 1.00 81.06 200 ARG A C 1
ATOM 1535 O O . ARG A 1 200 ? 62.673 11.054 -37.929 1.00 81.06 200 ARG A O 1
ATOM 1542 N N . ALA A 1 201 ? 62.158 10.390 -35.845 1.00 81.50 201 ALA A N 1
ATOM 1543 C CA . ALA A 1 201 ? 63.441 9.745 -35.562 1.00 81.50 201 ALA A CA 1
ATOM 1544 C C . ALA A 1 201 ? 63.631 8.395 -36.280 1.00 81.50 201 ALA A C 1
ATOM 1546 O O . ALA A 1 201 ? 64.763 8.003 -36.522 1.00 81.50 201 ALA A O 1
ATOM 1547 N N . LEU A 1 202 ? 62.547 7.677 -36.607 1.00 77.94 202 LEU A N 1
ATOM 1548 C CA . LEU A 1 202 ? 62.603 6.438 -37.400 1.00 77.94 202 LEU A CA 1
ATOM 1549 C C . LEU A 1 202 ? 62.571 6.677 -38.920 1.00 77.94 202 LEU A C 1
ATOM 1551 O O . LEU A 1 202 ? 62.932 5.783 -39.679 1.00 77.94 202 LEU A O 1
ATOM 1555 N N . GLY A 1 203 ? 62.058 7.830 -39.361 1.00 70.69 203 GLY A N 1
ATOM 1556 C CA . GLY A 1 203 ? 61.966 8.212 -40.775 1.00 70.69 203 GLY A CA 1
ATOM 1557 C C . GLY A 1 203 ? 63.201 8.937 -41.324 1.00 70.69 203 GLY A C 1
ATOM 1558 O O . GLY A 1 203 ? 63.215 9.259 -42.512 1.00 70.69 203 GLY A O 1
ATOM 1559 N N . SER A 1 204 ? 64.199 9.210 -40.475 1.00 53.25 204 SER A N 1
ATOM 1560 C CA . SER A 1 204 ? 65.551 9.658 -40.843 1.00 53.25 204 SER A CA 1
ATOM 1561 C C . SER A 1 204 ? 66.533 8.499 -40.767 1.00 53.25 204 SER A C 1
ATOM 1563 O O . SER A 1 204 ? 67.375 8.385 -41.679 1.00 53.25 204 SER A O 1
#

InterPro domains:
  IPR018076 Type II secretion system protein GspF domain [PF00482] (62-190)